Protein AF-A0A257PWT6-F1 (afdb_monomer)

Secondary structure (DSSP, 8-state):
--HHHHHHHHHHHHHHHTTT-GGGGGGS--SHHHHHHHTTHHHHHHHHHHHHHHHHHHHH---S-HHHHHHHHHHHHHHHHHHHHHHHHHHHHHTT-GGGHHHHHHHHHHHHHHHHHHHHHHTHHHHTT--HHHHHHHHHHHHHHHHHHHHHHHIIIII--HHHHHHHHHHHHHHHHHHHHHHHHT--

Solvent-accessible surface area (backbone atoms only — not comparable to full-atom values): 9556 Å² total; per-residue (Å²): 129,57,70,69,55,49,51,55,29,32,49,53,16,26,59,28,40,70,68,73,36,74,70,20,59,76,53,49,62,44,47,65,71,45,23,62,57,20,59,59,28,57,69,62,27,46,61,32,56,51,49,49,54,51,52,52,29,71,74,75,46,81,62,99,55,54,69,60,54,50,52,49,51,54,50,47,52,52,48,36,54,50,52,42,54,55,53,46,64,61,46,26,48,78,71,75,25,52,81,26,40,26,21,19,52,19,46,46,34,23,33,49,34,54,31,32,48,32,46,46,59,13,54,44,40,54,77,71,71,47,59,68,72,59,20,54,48,36,32,51,52,25,47,52,48,32,56,49,35,54,30,51,38,41,20,65,30,46,65,50,54,70,69,62,20,47,54,51,47,52,49,45,52,50,45,42,53,52,45,53,52,49,57,56,71,72,52,132

Radius of gyration: 16.97 Å; Cα contacts (8 Å, |Δi|>4): 224; chains: 1; bounding box: 41×33×47 Å

Foldseek 3Di:
DDLVLLLVLLLQLLVCLLVVRLCSLVSQDQDQVSLVSLLVLLVLLLVLLVLVLVLVCLVVNDDPCNVVVSVLSSVLSVQLLVVLLVVLCVVLVVQVQNSLSSSLSSNLSSNSSVLSVLQSQLQVCVVVVHDPVSSVVSNVVSNVSSLSSQLSSNCSSSVDDSVVSNVSSVVSVVSSVVSVVVSVVPDD

pLDDT: mean 94.36, std 5.27, range [60.62, 98.69]

Nearest PDB structures (foldseek):
  7dla-assembly1_A  TM=1.842E-01  e=2.854E+00  Escherichia coli K-12

Mean predicted aligned error: 3.36 Å

Sequence (188 aa):
MNAVTAVTSGISAALRLARGRADGVLLVPGDRKNAARGFWAILFCVPSVVCRLLMSWAESGIPAHPGHLLARELITFVLGWLIFVEASVWLAPMLGRAERWGRFVALWNWCNVIEGVLVVIGGLPGLFGVPPIVDQAAELIMIGWALWLEWYAICLGLGIGAFAAAWMVILDQAIGITLASLALMLSP

Structure (mmCIF, N/CA/C/O backbone):
data_AF-A0A257PWT6-F1
#
_entry.id   AF-A0A257PWT6-F1
#
loop_
_atom_site.group_PDB
_atom_site.id
_atom_site.type_symbol
_atom_site.label_atom_id
_atom_site.label_alt_id
_atom_site.label_comp_id
_atom_site.label_asym_id
_atom_site.label_entity_id
_atom_site.label_seq_id
_atom_site.pdbx_PDB_ins_code
_atom_site.Cartn_x
_atom_site.Cartn_y
_atom_site.Cartn_z
_atom_site.occupancy
_atom_site.B_iso_or_equiv
_atom_site.auth_seq_id
_atom_site.auth_comp_id
_atom_site.auth_asym_id
_atom_site.auth_atom_id
_atom_site.pdbx_PDB_model_num
ATOM 1 N N . MET A 1 1 ? 3.629 -5.216 22.729 1.00 64.94 1 MET A N 1
ATOM 2 C CA . MET A 1 1 ? 4.282 -5.909 21.596 1.00 64.94 1 MET A CA 1
ATOM 3 C C . MET A 1 1 ? 5.621 -5.254 21.304 1.00 64.94 1 MET A C 1
ATOM 5 O O . MET A 1 1 ? 5.694 -4.029 21.323 1.00 64.94 1 MET A O 1
ATOM 9 N N . ASN A 1 2 ? 6.667 -6.050 21.084 1.00 83.00 2 ASN A N 1
ATOM 10 C CA . ASN A 1 2 ? 7.945 -5.565 20.547 1.00 83.00 2 ASN A CA 1
ATOM 11 C C . ASN A 1 2 ? 7.860 -5.434 19.007 1.00 83.00 2 ASN A C 1
ATOM 13 O O . ASN A 1 2 ? 6.841 -5.799 18.415 1.00 83.00 2 ASN A O 1
ATOM 17 N N . ALA A 1 3 ? 8.903 -4.898 18.362 1.00 79.94 3 ALA A N 1
ATOM 18 C CA . ALA A 1 3 ? 8.909 -4.660 16.914 1.00 79.94 3 ALA A CA 1
ATOM 19 C C . ALA A 1 3 ? 8.713 -5.951 16.095 1.00 79.94 3 ALA A C 1
ATOM 21 O O . ALA A 1 3 ? 7.869 -5.984 15.207 1.00 79.94 3 ALA A O 1
ATOM 22 N N . VAL A 1 4 ? 9.398 -7.041 16.456 1.00 86.38 4 VAL A N 1
ATOM 23 C CA . VAL A 1 4 ? 9.295 -8.342 15.764 1.00 86.38 4 VAL A CA 1
ATOM 24 C C . VAL A 1 4 ? 7.864 -8.889 15.782 1.00 86.38 4 VAL A C 1
ATOM 26 O O . VAL A 1 4 ? 7.350 -9.348 14.762 1.00 86.38 4 VAL A O 1
ATOM 29 N N . THR A 1 5 ? 7.179 -8.794 16.925 1.00 87.88 5 THR A N 1
ATOM 30 C CA . THR A 1 5 ? 5.781 -9.242 17.034 1.00 87.88 5 THR A CA 1
ATOM 31 C C . THR A 1 5 ? 4.854 -8.368 16.187 1.00 87.88 5 THR A C 1
ATOM 33 O O . THR A 1 5 ? 3.908 -8.871 15.590 1.00 87.88 5 THR A O 1
ATOM 36 N N . ALA A 1 6 ? 5.115 -7.060 16.101 1.00 87.69 6 ALA A N 1
ATOM 37 C CA . ALA A 1 6 ? 4.325 -6.152 15.269 1.00 87.69 6 ALA A CA 1
ATOM 38 C C . ALA A 1 6 ? 4.483 -6.457 13.770 1.00 87.69 6 ALA A C 1
ATOM 40 O O . ALA A 1 6 ? 3.486 -6.494 13.059 1.00 87.69 6 ALA A O 1
ATOM 41 N N . VAL A 1 7 ? 5.705 -6.754 13.314 1.00 91.81 7 VAL A N 1
ATOM 42 C CA . VAL A 1 7 ? 5.974 -7.149 11.920 1.00 91.81 7 VAL A CA 1
ATOM 43 C C . VAL A 1 7 ? 5.271 -8.462 11.577 1.00 91.81 7 VAL A C 1
ATOM 45 O O . VAL A 1 7 ? 4.512 -8.542 10.617 1.00 91.81 7 VAL A O 1
ATOM 48 N N . THR A 1 8 ? 5.483 -9.496 12.391 1.00 94.06 8 THR A N 1
ATOM 49 C CA . THR A 1 8 ? 4.916 -10.833 12.143 1.00 94.06 8 THR A CA 1
ATOM 50 C C . THR A 1 8 ? 3.388 -10.833 12.169 1.00 94.06 8 THR A C 1
ATOM 52 O O . THR A 1 8 ? 2.762 -11.412 11.278 1.00 94.06 8 THR A O 1
ATOM 55 N N . SER A 1 9 ? 2.775 -10.158 13.146 1.00 94.00 9 SER A N 1
ATOM 56 C CA . SER A 1 9 ? 1.314 -10.014 13.224 1.00 94.00 9 SER A CA 1
ATOM 57 C C . SER A 1 9 ? 0.748 -9.184 12.075 1.00 94.00 9 SER A C 1
ATOM 59 O O . SER A 1 9 ? -0.253 -9.587 11.489 1.00 94.00 9 SER A O 1
ATOM 61 N N . GLY A 1 10 ? 1.413 -8.088 11.705 1.00 94.94 10 GLY A N 1
ATOM 62 C CA . GLY A 1 10 ? 1.025 -7.225 10.596 1.00 94.94 10 GLY A CA 1
ATOM 63 C C . GLY A 1 10 ? 1.013 -7.942 9.250 1.00 94.94 10 GLY A C 1
ATOM 64 O O . GLY A 1 10 ? -0.017 -7.979 8.580 1.00 94.94 10 GLY A O 1
ATOM 65 N N . ILE A 1 11 ? 2.116 -8.608 8.897 1.00 96.31 11 ILE A N 1
ATOM 66 C CA . ILE A 1 11 ? 2.207 -9.412 7.668 1.00 96.31 11 ILE A CA 1
ATOM 67 C C . ILE A 1 11 ? 1.170 -10.544 7.688 1.00 96.31 11 ILE A C 1
ATOM 69 O O . ILE A 1 11 ? 0.484 -10.782 6.695 1.00 96.31 11 ILE A O 1
ATOM 73 N N . SER A 1 12 ? 1.002 -11.227 8.825 1.00 97.25 12 SER A N 1
ATOM 74 C CA . SER A 1 12 ? 0.001 -12.295 8.956 1.00 97.25 12 SER A CA 1
ATOM 75 C C . SER A 1 12 ? -1.428 -11.779 8.773 1.00 97.25 12 SER A C 1
ATOM 77 O O . SER A 1 12 ? -2.247 -12.463 8.155 1.00 97.25 12 SER A O 1
ATOM 79 N N . ALA A 1 13 ? -1.729 -10.583 9.286 1.00 97.31 13 ALA A N 1
ATOM 80 C CA . ALA A 1 13 ? -3.012 -9.918 9.108 1.00 97.31 13 ALA A CA 1
ATOM 81 C C . ALA A 1 13 ? -3.260 -9.597 7.636 1.00 97.31 13 ALA A C 1
ATOM 83 O O . ALA A 1 13 ? -4.262 -10.048 7.084 1.00 97.31 13 ALA A O 1
ATOM 84 N N . ALA A 1 14 ? -2.317 -8.912 6.986 1.00 97.69 14 ALA A N 1
ATOM 85 C CA . ALA A 1 14 ? -2.417 -8.538 5.580 1.00 97.69 14 ALA A CA 1
ATOM 86 C C . ALA A 1 14 ? -2.578 -9.764 4.670 1.00 97.69 14 ALA A C 1
ATOM 88 O O . ALA A 1 14 ? -3.464 -9.798 3.824 1.00 97.69 14 ALA A O 1
ATOM 89 N N . LEU A 1 15 ? -1.817 -10.839 4.909 1.00 98.12 15 LEU A N 1
ATOM 90 C CA . LEU A 1 15 ? -1.954 -12.087 4.155 1.00 98.12 15 LEU A CA 1
ATOM 91 C C . LEU A 1 15 ? -3.306 -12.785 4.371 1.00 98.12 15 LEU A C 1
ATOM 93 O O . LEU A 1 15 ? -3.765 -13.498 3.477 1.00 98.12 15 LEU A O 1
ATOM 97 N N . ARG A 1 16 ? -3.922 -12.673 5.555 1.00 98.38 16 ARG A N 1
ATOM 98 C CA . ARG A 1 16 ? -5.279 -13.196 5.802 1.00 98.38 16 ARG A CA 1
ATOM 99 C C . ARG A 1 16 ? -6.324 -12.351 5.078 1.00 98.38 16 ARG A C 1
ATOM 101 O O . ARG A 1 16 ? -7.184 -12.926 4.412 1.00 98.38 16 ARG A O 1
ATOM 108 N N . LEU A 1 17 ? -6.197 -11.027 5.141 1.00 98.31 17 LEU A N 1
ATOM 109 C CA . LEU A 1 17 ? -7.076 -10.090 4.441 1.00 98.31 17 LEU A CA 1
ATOM 110 C C . LEU A 1 17 ? -6.996 -10.254 2.921 1.00 98.31 17 LEU A C 1
ATOM 112 O O . LEU A 1 17 ? -8.035 -10.367 2.281 1.00 98.31 17 LEU A O 1
ATOM 116 N N . ALA A 1 18 ? -5.795 -10.419 2.363 1.00 97.81 18 ALA A N 1
ATOM 117 C CA . ALA A 1 18 ? -5.577 -10.695 0.940 1.00 97.81 18 ALA A CA 1
ATOM 118 C C . ALA A 1 18 ? -6.257 -11.988 0.464 1.00 97.81 18 ALA A C 1
ATOM 120 O O . ALA A 1 18 ? -6.547 -12.136 -0.717 1.00 97.81 18 ALA A O 1
ATOM 121 N N . ARG A 1 19 ? -6.543 -12.917 1.385 1.00 97.94 19 ARG A N 1
ATOM 122 C CA . ARG A 1 19 ? -7.294 -14.162 1.148 1.00 97.94 19 ARG A CA 1
ATOM 123 C C . ARG A 1 19 ? -8.784 -14.049 1.505 1.00 97.94 19 ARG A C 1
ATOM 125 O O . ARG A 1 19 ? -9.455 -15.072 1.623 1.00 97.94 19 ARG A O 1
ATOM 132 N N . GLY A 1 20 ? -9.289 -12.841 1.757 1.00 97.25 20 GLY A N 1
ATOM 133 C CA . GLY A 1 20 ? -10.680 -12.576 2.142 1.00 97.25 20 GLY A CA 1
ATOM 134 C C . GLY A 1 20 ? -11.040 -12.947 3.573 1.00 97.25 20 GLY A C 1
ATOM 135 O O . GLY A 1 20 ? -12.211 -12.904 3.944 1.00 97.25 20 GLY A O 1
ATOM 136 N N . ARG A 1 21 ? -10.065 -13.285 4.420 1.00 98.00 21 ARG A N 1
ATOM 137 C CA . ARG A 1 21 ? -10.335 -13.749 5.783 1.00 98.00 21 ARG A CA 1
ATOM 138 C C . ARG A 1 21 ? -10.344 -12.581 6.773 1.00 98.00 21 ARG A C 1
ATOM 140 O O . ARG A 1 21 ? -9.294 -12.046 7.131 1.00 98.00 21 ARG A O 1
ATOM 147 N N . ALA A 1 22 ? -11.544 -12.190 7.214 1.00 97.06 22 ALA A N 1
ATOM 148 C CA . ALA A 1 22 ? -11.770 -11.025 8.080 1.00 97.06 22 ALA A CA 1
ATOM 149 C C . ALA A 1 22 ? -11.112 -11.136 9.468 1.00 97.06 22 ALA A C 1
ATOM 151 O O . ALA A 1 22 ? -10.821 -10.127 10.110 1.00 97.06 22 ALA A O 1
ATOM 152 N N . ASP A 1 23 ? -10.837 -12.356 9.932 1.00 96.31 23 ASP A N 1
ATOM 153 C CA . ASP A 1 23 ? -10.170 -12.631 11.206 1.00 96.31 23 ASP A CA 1
ATOM 154 C C . ASP A 1 23 ? -8.732 -12.083 11.262 1.00 96.31 23 ASP A C 1
ATOM 156 O O . ASP A 1 23 ? -8.194 -11.905 12.354 1.00 96.31 23 ASP A O 1
ATOM 160 N N . GLY A 1 24 ? -8.128 -11.739 10.115 1.00 94.81 24 GLY A N 1
ATOM 161 C CA . GLY A 1 24 ? -6.845 -11.030 10.053 1.00 94.81 24 GLY A CA 1
ATOM 162 C C . GLY A 1 24 ? -6.830 -9.726 10.857 1.00 94.81 24 GLY A C 1
ATOM 163 O O . GLY A 1 24 ? -5.821 -9.400 11.477 1.00 94.81 24 GLY A O 1
ATOM 164 N N . VAL A 1 25 ? -7.967 -9.031 10.950 1.00 95.31 25 VAL A N 1
ATOM 165 C CA . VAL A 1 25 ? -8.107 -7.787 11.727 1.00 95.31 25 VAL A CA 1
ATOM 166 C C . VAL A 1 25 ? -7.845 -7.986 13.219 1.00 95.31 25 VAL A C 1
ATOM 168 O O . VAL A 1 25 ? -7.356 -7.074 13.884 1.00 95.31 25 VAL A O 1
ATOM 171 N N . LEU A 1 26 ? -8.114 -9.180 13.755 1.00 94.00 26 LEU A N 1
ATOM 172 C CA . LEU A 1 26 ? -7.899 -9.491 15.171 1.00 94.00 26 LEU A CA 1
ATOM 173 C C . LEU A 1 26 ? -6.411 -9.580 15.534 1.00 94.00 26 LEU A C 1
ATOM 175 O O . LEU A 1 26 ? -6.062 -9.478 16.709 1.00 94.00 26 LEU A O 1
ATOM 179 N N . LEU A 1 27 ? -5.534 -9.754 14.539 1.00 93.19 27 LEU A N 1
ATOM 180 C CA . LEU A 1 27 ? -4.090 -9.855 14.741 1.00 93.19 27 LEU A CA 1
ATOM 181 C C . LEU A 1 27 ? -3.427 -8.487 14.962 1.00 93.19 27 LEU A C 1
ATOM 183 O O . LEU A 1 27 ? -2.299 -8.440 15.449 1.00 93.19 27 LEU A O 1
ATOM 187 N N . VAL A 1 28 ? -4.113 -7.384 14.638 1.00 90.81 28 VAL A N 1
ATOM 188 C CA . VAL A 1 28 ? -3.583 -6.020 14.761 1.00 90.81 28 VAL A CA 1
ATOM 189 C C . VAL A 1 28 ? -4.356 -5.248 15.835 1.00 90.81 28 VAL A C 1
ATOM 191 O O . VAL A 1 28 ? -5.523 -4.885 15.639 1.00 90.81 28 VAL A O 1
ATOM 194 N N . PRO A 1 29 ? -3.733 -4.958 16.991 1.00 86.75 29 PRO A N 1
ATOM 195 C CA . PRO A 1 29 ? -4.382 -4.160 18.021 1.00 86.75 29 PRO A CA 1
ATOM 196 C C . PRO A 1 29 ? -4.564 -2.704 17.568 1.00 86.75 29 PRO A C 1
ATOM 198 O O . PRO A 1 29 ? -3.772 -2.175 16.792 1.00 86.75 29 PRO A O 1
ATOM 201 N N . GLY A 1 30 ? -5.618 -2.048 18.058 1.00 82.56 30 GLY A N 1
ATOM 202 C CA . GLY A 1 30 ? -6.013 -0.704 17.610 1.00 82.56 30 GLY A CA 1
ATOM 203 C C . GLY A 1 30 ? -5.408 0.470 18.380 1.00 82.56 30 GLY A C 1
ATOM 204 O O . GLY A 1 30 ? -5.842 1.602 18.195 1.00 82.56 30 GLY A O 1
ATOM 205 N N . ASP A 1 31 ? -4.450 0.236 19.275 1.00 85.56 31 ASP A N 1
ATOM 206 C CA . ASP A 1 31 ? -3.834 1.293 20.075 1.00 85.56 31 ASP A CA 1
ATOM 207 C C . ASP A 1 31 ? -2.824 2.129 19.271 1.00 85.56 31 ASP A C 1
ATOM 209 O O . ASP A 1 31 ? -2.153 1.648 18.356 1.00 85.56 31 ASP A O 1
ATOM 213 N N . ARG A 1 32 ? -2.643 3.394 19.675 1.00 82.69 32 ARG A N 1
ATOM 214 C CA . ARG A 1 32 ? -1.737 4.349 19.007 1.00 82.69 32 ARG A CA 1
ATOM 215 C C . ARG A 1 32 ? -0.298 3.841 18.874 1.00 82.69 32 ARG A C 1
ATOM 217 O O . ARG A 1 32 ? 0.372 4.161 17.896 1.00 82.69 32 ARG A O 1
ATOM 224 N N . LYS A 1 33 ? 0.194 3.038 19.828 1.00 85.25 33 LYS A N 1
ATOM 225 C CA . LYS A 1 33 ? 1.551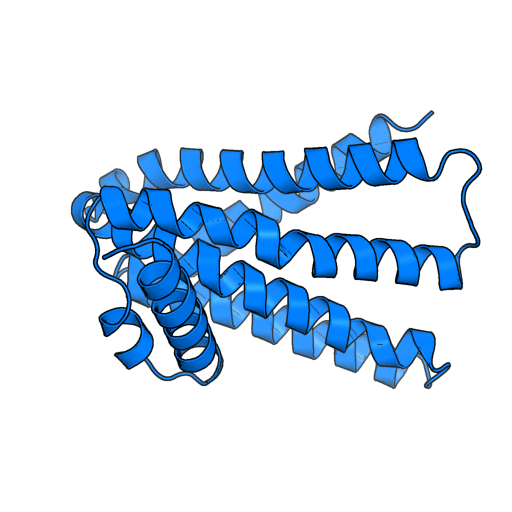 2.474 19.736 1.00 85.25 33 LYS A CA 1
ATOM 226 C C . LYS A 1 33 ? 1.662 1.471 18.591 1.00 85.25 33 LYS A C 1
ATOM 228 O O . LYS A 1 33 ? 2.710 1.413 17.957 1.00 85.25 33 LYS A O 1
ATOM 233 N N . ASN A 1 34 ? 0.627 0.679 18.328 1.00 81.00 34 ASN A N 1
ATOM 234 C CA . ASN A 1 34 ? 0.638 -0.257 17.207 1.00 81.00 34 ASN A CA 1
ATOM 235 C C . ASN A 1 34 ? 0.385 0.434 15.865 1.00 81.00 34 ASN A C 1
ATOM 237 O O . ASN A 1 34 ? 1.028 0.050 14.893 1.00 81.00 34 ASN A O 1
ATOM 241 N N . ALA A 1 35 ? -0.393 1.521 15.835 1.00 88.00 35 ALA A N 1
ATOM 242 C CA . ALA A 1 35 ? -0.463 2.410 14.670 1.00 88.00 35 ALA A CA 1
ATOM 243 C C . ALA A 1 35 ? 0.933 2.914 14.260 1.00 88.00 35 ALA A C 1
ATOM 245 O O . ALA A 1 35 ? 1.349 2.729 13.120 1.00 88.00 35 ALA A O 1
ATOM 246 N N . ALA A 1 36 ? 1.711 3.435 15.219 1.00 89.81 36 ALA A N 1
ATOM 247 C CA . ALA A 1 36 ? 3.082 3.889 14.975 1.00 89.81 36 ALA A CA 1
ATOM 248 C C . ALA A 1 36 ? 4.018 2.756 14.511 1.00 89.81 36 ALA A C 1
ATOM 250 O O . ALA A 1 36 ? 4.856 2.955 13.638 1.00 89.81 36 ALA A O 1
ATOM 251 N N . ARG A 1 37 ? 3.869 1.540 15.056 1.00 89.19 37 ARG A N 1
ATOM 252 C CA . ARG A 1 37 ? 4.654 0.378 14.600 1.00 89.19 37 ARG A CA 1
ATOM 253 C C . ARG A 1 37 ? 4.265 -0.099 13.203 1.00 89.19 37 ARG A C 1
ATOM 255 O O . ARG A 1 37 ? 5.100 -0.716 12.553 1.00 89.19 37 ARG A O 1
ATOM 262 N N . GLY A 1 38 ? 3.048 0.186 12.741 1.00 89.75 38 GLY A N 1
ATOM 263 C CA . GLY A 1 38 ? 2.621 -0.109 11.374 1.00 89.75 38 GLY A CA 1
ATOM 264 C C . GLY A 1 38 ? 3.516 0.552 10.324 1.00 89.75 38 GLY A C 1
ATOM 265 O O . GLY A 1 38 ? 3.741 -0.034 9.275 1.00 89.75 38 GLY A O 1
ATOM 266 N N . PHE A 1 39 ? 4.130 1.697 10.635 1.00 93.19 39 PHE A N 1
ATOM 267 C CA . PHE A 1 39 ? 5.024 2.401 9.709 1.00 93.19 39 PHE A CA 1
ATOM 268 C C . PHE A 1 39 ? 6.326 1.656 9.394 1.00 93.19 39 PHE A C 1
ATOM 270 O O . PHE A 1 39 ? 6.985 1.991 8.413 1.00 93.19 39 PHE A O 1
ATOM 277 N N . TRP A 1 40 ? 6.676 0.598 10.139 1.00 93.38 40 TRP A N 1
ATOM 278 C CA . TRP A 1 40 ? 7.747 -0.311 9.712 1.00 93.38 40 TRP A CA 1
ATOM 279 C C . TRP A 1 40 ? 7.468 -0.930 8.338 1.00 93.38 40 TRP A C 1
ATOM 281 O O . TRP A 1 40 ? 8.416 -1.239 7.620 1.00 93.38 40 TRP A O 1
ATOM 291 N N . ALA A 1 41 ? 6.196 -1.052 7.946 1.00 94.19 41 ALA A N 1
ATOM 292 C CA . ALA A 1 41 ? 5.786 -1.535 6.635 1.00 94.19 41 ALA A CA 1
ATOM 293 C C . ALA A 1 41 ? 6.382 -0.731 5.467 1.00 94.19 41 ALA A C 1
ATOM 295 O O . ALA A 1 41 ? 6.647 -1.317 4.420 1.00 94.19 41 ALA A O 1
ATOM 296 N N . ILE A 1 42 ? 6.680 0.563 5.653 1.00 93.69 42 ILE A N 1
ATOM 297 C CA . ILE A 1 42 ? 7.325 1.401 4.628 1.00 93.69 42 ILE A CA 1
ATOM 298 C C . ILE A 1 42 ? 8.631 0.755 4.155 1.00 93.69 42 ILE A C 1
ATOM 300 O O . ILE A 1 42 ? 8.856 0.630 2.954 1.00 93.69 42 ILE A O 1
ATOM 304 N N . LEU A 1 43 ? 9.465 0.266 5.082 1.00 94.19 43 LEU A N 1
ATOM 305 C CA . LEU A 1 43 ? 10.731 -0.387 4.729 1.00 94.19 43 LEU A CA 1
ATOM 306 C C . LEU A 1 43 ? 10.518 -1.682 3.938 1.00 94.19 43 LEU A C 1
ATOM 308 O O . LEU A 1 43 ? 11.306 -1.990 3.050 1.00 94.19 43 LEU A O 1
ATOM 312 N N . PHE A 1 44 ? 9.445 -2.419 4.228 1.00 96.25 44 PHE A N 1
ATOM 313 C CA . PHE A 1 44 ? 9.094 -3.644 3.504 1.00 96.25 44 PHE A CA 1
ATOM 314 C C . PHE A 1 44 ? 8.495 -3.369 2.121 1.00 96.25 44 PHE A C 1
ATOM 316 O O . PHE A 1 44 ? 8.517 -4.254 1.270 1.00 96.25 44 PHE A O 1
ATOM 323 N N . CYS A 1 45 ? 8.012 -2.152 1.872 1.00 96.50 45 CYS A N 1
ATOM 324 C CA . CYS A 1 45 ? 7.541 -1.733 0.556 1.00 96.50 45 CYS A CA 1
ATOM 325 C C . CYS A 1 45 ? 8.686 -1.269 -0.355 1.00 96.50 45 CYS A C 1
ATOM 327 O O . CYS A 1 45 ? 8.563 -1.397 -1.572 1.00 96.50 45 CYS A O 1
ATOM 329 N N . VAL A 1 46 ? 9.815 -0.792 0.192 1.00 95.44 46 VAL A N 1
ATOM 330 C CA . VAL A 1 46 ? 10.965 -0.319 -0.609 1.00 95.44 46 VAL A CA 1
ATOM 331 C C . VAL A 1 46 ? 11.408 -1.334 -1.676 1.00 95.44 46 VAL A C 1
ATOM 333 O O . VAL A 1 46 ? 11.569 -0.917 -2.823 1.00 95.44 46 VAL A O 1
ATOM 336 N N . PRO A 1 47 ? 11.542 -2.648 -1.388 1.00 96.81 47 PRO A N 1
ATOM 337 C CA . PRO A 1 47 ? 11.855 -3.638 -2.415 1.00 96.81 47 PRO A CA 1
ATOM 338 C C . PRO A 1 47 ? 10.888 -3.615 -3.602 1.00 96.81 47 PRO A C 1
ATOM 340 O O . PRO A 1 47 ? 11.345 -3.629 -4.738 1.00 96.81 47 PRO A O 1
ATOM 343 N N . SER A 1 48 ? 9.574 -3.507 -3.372 1.00 96.00 48 SER A N 1
ATOM 344 C CA . SER A 1 48 ? 8.605 -3.427 -4.475 1.00 96.00 48 SER A CA 1
ATOM 345 C C . SER A 1 48 ? 8.759 -2.155 -5.313 1.00 96.00 48 SER A C 1
ATOM 347 O O . SER A 1 48 ? 8.672 -2.220 -6.536 1.00 96.00 48 SER A O 1
ATOM 349 N N . VAL A 1 49 ? 9.057 -1.009 -4.690 1.00 94.50 49 VAL A N 1
ATOM 350 C CA . VAL A 1 49 ? 9.331 0.248 -5.408 1.00 94.50 49 VAL A CA 1
ATOM 351 C C . VAL A 1 49 ? 10.575 0.105 -6.284 1.00 94.50 49 VAL A C 1
ATOM 353 O O . VAL A 1 49 ? 10.537 0.443 -7.464 1.00 94.50 49 VAL A O 1
ATOM 356 N N . VAL A 1 50 ? 11.654 -0.458 -5.734 1.00 96.00 50 VAL A N 1
ATOM 357 C CA . VAL A 1 50 ? 12.896 -0.704 -6.479 1.00 96.00 50 VAL A CA 1
ATOM 358 C C . VAL A 1 50 ? 12.666 -1.702 -7.615 1.00 96.00 50 VAL A C 1
ATOM 360 O O . VAL A 1 50 ? 13.104 -1.444 -8.729 1.00 96.00 50 VAL A O 1
ATOM 363 N N . CYS A 1 51 ? 11.948 -2.804 -7.380 1.00 96.56 51 CYS A N 1
ATOM 364 C CA . CYS A 1 51 ? 11.629 -3.782 -8.421 1.00 96.56 51 CYS A CA 1
ATOM 365 C C . CYS A 1 51 ? 10.855 -3.152 -9.583 1.00 96.56 51 CYS A C 1
ATOM 367 O O . CYS A 1 51 ? 11.253 -3.350 -10.725 1.00 96.56 51 CYS A O 1
ATOM 369 N N . ARG A 1 52 ? 9.815 -2.351 -9.310 1.00 94.56 52 ARG A N 1
ATOM 370 C CA . ARG A 1 52 ? 9.056 -1.651 -10.364 1.00 94.56 52 ARG A CA 1
ATOM 371 C C . ARG A 1 52 ? 9.937 -0.704 -11.177 1.00 94.56 52 ARG A C 1
ATOM 373 O O . ARG A 1 52 ? 9.814 -0.650 -12.395 1.00 94.56 52 ARG A O 1
ATOM 380 N N . LEU A 1 53 ? 10.848 0.013 -10.517 1.00 94.06 53 LEU A N 1
ATOM 381 C CA . LEU A 1 53 ? 11.794 0.898 -11.197 1.00 94.06 53 LEU A CA 1
ATOM 382 C C . LEU A 1 53 ? 12.790 0.121 -12.072 1.00 94.06 53 LEU A C 1
ATOM 384 O O . LEU A 1 53 ? 13.102 0.536 -13.180 1.00 94.06 53 LEU A O 1
ATOM 388 N N . LEU A 1 54 ? 13.287 -1.019 -11.592 1.00 94.75 54 LEU A N 1
ATOM 389 C CA . LEU A 1 54 ? 14.187 -1.866 -12.374 1.00 94.75 54 LEU A CA 1
ATOM 390 C C . LEU A 1 54 ? 13.473 -2.521 -13.562 1.00 94.75 54 LEU A C 1
ATOM 392 O O . LEU A 1 54 ? 14.078 -2.652 -14.621 1.00 94.75 54 LEU A O 1
ATOM 396 N N . MET A 1 55 ? 12.205 -2.907 -13.399 1.00 94.06 55 MET A N 1
ATOM 397 C CA . MET A 1 55 ? 11.366 -3.420 -14.486 1.00 94.06 55 MET A CA 1
ATOM 398 C C . MET A 1 55 ? 11.176 -2.363 -15.574 1.00 94.06 55 MET A C 1
ATOM 400 O O . MET A 1 55 ? 11.438 -2.649 -16.737 1.00 94.06 55 MET A O 1
ATOM 404 N N . SER A 1 56 ? 10.850 -1.118 -15.206 1.00 91.88 56 SER A N 1
ATOM 405 C CA . SER A 1 56 ? 10.713 -0.053 -16.205 1.00 91.88 56 SER A CA 1
ATOM 406 C C . SER A 1 56 ? 12.024 0.221 -16.944 1.00 91.88 56 SER A C 1
ATOM 408 O O . SER A 1 56 ? 12.019 0.398 -18.158 1.00 91.88 56 SER A O 1
ATOM 410 N N . TRP A 1 57 ? 13.172 0.170 -16.261 1.00 93.94 57 TRP A N 1
ATOM 411 C CA . TRP A 1 57 ? 14.482 0.313 -16.910 1.00 93.94 57 TRP A CA 1
ATOM 412 C C . TRP A 1 57 ? 14.871 -0.881 -17.781 1.00 93.94 57 TRP A C 1
ATOM 414 O O . TRP A 1 57 ? 15.645 -0.709 -18.722 1.00 93.94 57 TRP A O 1
ATOM 424 N N . ALA A 1 58 ? 14.368 -2.081 -17.488 1.00 91.56 58 ALA A N 1
ATOM 425 C CA . ALA A 1 58 ? 14.568 -3.240 -18.353 1.00 91.56 58 ALA A CA 1
ATOM 426 C C . ALA A 1 58 ? 13.874 -3.047 -19.712 1.00 91.56 58 ALA A C 1
ATOM 428 O O . ALA A 1 58 ? 14.389 -3.508 -20.728 1.00 91.56 58 ALA A O 1
ATOM 429 N N . GLU A 1 59 ? 12.759 -2.316 -19.737 1.00 87.81 59 GLU A N 1
ATOM 430 C CA . GLU A 1 59 ? 12.003 -1.999 -20.951 1.00 87.81 59 GLU A CA 1
ATOM 431 C C . GLU A 1 59 ? 12.528 -0.748 -21.668 1.00 87.81 59 GLU A C 1
ATOM 433 O O . GLU A 1 59 ? 12.744 -0.766 -22.879 1.00 87.81 59 GLU A O 1
ATOM 438 N N . SER A 1 60 ? 12.755 0.347 -20.935 1.00 90.44 60 SER A N 1
ATOM 439 C CA . SER A 1 60 ? 13.123 1.650 -21.508 1.00 90.44 60 SER A CA 1
ATOM 440 C C . SER A 1 60 ? 14.632 1.888 -21.627 1.00 90.44 60 SER A C 1
ATOM 442 O O . SER A 1 60 ? 15.056 2.894 -22.196 1.00 90.44 60 SER A O 1
ATOM 444 N N . GLY A 1 61 ? 15.451 1.005 -21.053 1.00 92.62 61 GLY A N 1
ATOM 445 C CA . GLY A 1 61 ? 16.883 1.214 -20.853 1.00 92.62 61 GLY A CA 1
ATOM 446 C C . GLY A 1 61 ? 17.210 2.008 -19.582 1.00 92.62 61 GLY A C 1
ATOM 447 O O . GLY A 1 61 ? 16.353 2.656 -18.973 1.00 92.62 61 GLY A O 1
ATOM 448 N N . ILE A 1 62 ? 18.485 1.953 -19.175 1.00 93.62 62 ILE A N 1
ATOM 449 C CA . ILE A 1 62 ? 18.983 2.647 -17.980 1.00 93.62 62 ILE A CA 1
ATOM 450 C C . ILE A 1 62 ? 19.033 4.165 -18.251 1.00 93.62 62 ILE A C 1
ATOM 452 O O . ILE A 1 62 ? 19.660 4.590 -19.223 1.00 93.62 62 ILE A O 1
ATOM 456 N N . PRO A 1 63 ? 18.430 4.999 -17.388 1.00 91.62 63 PRO A N 1
ATOM 457 C CA . PRO A 1 63 ? 18.415 6.453 -17.542 1.00 91.62 63 PRO A CA 1
ATOM 458 C C . PRO A 1 63 ? 19.796 7.081 -17.282 1.00 91.62 63 PRO A C 1
ATOM 460 O O . PRO A 1 63 ? 20.638 6.501 -16.601 1.00 91.62 63 PRO A O 1
ATOM 463 N N . ALA A 1 64 ? 20.009 8.323 -17.735 1.00 91.56 64 ALA A N 1
ATOM 464 C CA . ALA A 1 64 ? 21.267 9.056 -17.523 1.00 91.56 64 ALA A CA 1
ATOM 465 C C . ALA A 1 64 ? 21.576 9.348 -16.037 1.00 91.56 64 ALA A C 1
ATOM 467 O O . ALA A 1 64 ? 22.739 9.398 -15.632 1.00 91.56 64 ALA A O 1
ATOM 468 N N . HIS A 1 65 ? 20.539 9.527 -15.211 1.00 91.56 65 HIS A N 1
ATOM 469 C CA . HIS A 1 65 ? 20.655 9.850 -13.783 1.00 91.56 65 HIS A CA 1
ATOM 470 C C . HIS A 1 65 ? 19.817 8.892 -12.911 1.00 91.56 65 HIS A C 1
ATOM 472 O O . HIS A 1 65 ? 18.845 9.315 -12.278 1.00 91.56 65 HIS A O 1
ATOM 478 N N . PRO A 1 66 ? 20.181 7.597 -12.833 1.00 92.12 66 PRO A N 1
ATOM 479 C CA . PRO A 1 66 ? 19.361 6.568 -12.185 1.00 92.12 66 PRO A CA 1
ATOM 480 C C . PRO A 1 66 ? 19.153 6.827 -10.689 1.00 92.12 66 PRO A C 1
ATOM 482 O O . PRO A 1 66 ? 18.059 6.620 -10.170 1.00 92.12 66 PRO A O 1
ATOM 485 N N . GLY A 1 67 ? 20.173 7.352 -10.000 1.00 92.25 67 GLY A N 1
ATOM 486 C CA . GLY A 1 67 ? 20.075 7.697 -8.579 1.00 92.25 67 GLY A CA 1
ATOM 487 C C . GLY A 1 67 ? 19.095 8.838 -8.295 1.00 92.25 67 GLY A C 1
ATOM 488 O O . GLY A 1 67 ? 18.386 8.794 -7.292 1.00 92.25 67 GLY A O 1
ATOM 489 N N . HIS A 1 68 ? 19.006 9.830 -9.188 1.00 91.31 68 HIS A N 1
ATOM 490 C CA . HIS A 1 68 ? 18.049 10.928 -9.045 1.00 91.31 68 HIS A CA 1
ATOM 491 C C . HIS A 1 68 ? 16.610 10.438 -9.235 1.00 91.31 68 HIS A C 1
ATOM 493 O O . HIS A 1 68 ? 15.745 10.765 -8.425 1.00 91.31 68 HIS A O 1
ATOM 499 N N . LEU A 1 69 ? 16.365 9.597 -10.247 1.00 91.44 69 LEU A N 1
ATOM 500 C CA . LEU A 1 69 ? 15.043 9.003 -10.461 1.00 91.44 69 LEU A CA 1
ATOM 501 C C . LEU A 1 69 ? 14.630 8.095 -9.301 1.00 91.44 69 LEU A C 1
ATOM 503 O O . LEU A 1 69 ? 13.502 8.200 -8.832 1.00 91.44 69 LEU A O 1
ATOM 507 N N . LEU A 1 70 ? 15.547 7.277 -8.774 1.00 92.81 70 LEU A N 1
ATOM 508 C CA . LEU A 1 70 ? 15.277 6.468 -7.584 1.00 92.81 70 LEU A CA 1
ATOM 509 C C . LEU A 1 70 ? 14.931 7.341 -6.370 1.00 92.81 70 LEU A C 1
ATOM 511 O O . LEU A 1 70 ? 13.949 7.072 -5.682 1.00 92.81 70 LEU A O 1
ATOM 515 N N . ALA A 1 71 ? 15.712 8.393 -6.104 1.00 93.44 71 ALA A N 1
ATOM 516 C CA . ALA A 1 71 ? 15.437 9.307 -4.999 1.00 93.44 71 ALA A CA 1
ATOM 517 C C . ALA A 1 71 ? 14.064 9.977 -5.152 1.00 93.44 71 ALA A C 1
ATOM 519 O O . ALA A 1 71 ? 13.313 10.066 -4.182 1.00 93.44 71 ALA A O 1
ATOM 520 N N . ARG A 1 72 ? 13.710 10.392 -6.373 1.00 92.50 72 ARG A N 1
ATOM 521 C CA . ARG A 1 72 ? 12.399 10.965 -6.681 1.00 92.50 72 ARG A CA 1
ATOM 522 C C . ARG A 1 72 ? 11.270 9.971 -6.426 1.00 92.50 72 ARG A C 1
ATOM 524 O O . ARG A 1 72 ? 10.323 10.329 -5.738 1.00 92.50 72 ARG A O 1
ATOM 531 N N . GLU A 1 73 ? 11.380 8.739 -6.919 1.00 92.81 73 GLU A N 1
ATOM 532 C CA . GLU A 1 73 ? 10.372 7.697 -6.683 1.00 92.81 73 GLU A CA 1
ATOM 533 C C . GLU A 1 73 ? 10.176 7.419 -5.192 1.00 92.81 73 GLU A C 1
ATOM 535 O O . GLU A 1 73 ? 9.046 7.332 -4.720 1.00 92.81 73 GLU A O 1
ATOM 540 N N . LEU A 1 74 ? 11.264 7.353 -4.419 1.00 94.38 74 LEU A N 1
ATOM 541 C CA . LEU A 1 74 ? 11.188 7.161 -2.970 1.00 94.38 74 LEU A CA 1
ATOM 542 C C . LEU A 1 74 ? 10.525 8.349 -2.258 1.00 94.38 74 LEU A C 1
ATOM 544 O O . LEU A 1 74 ? 9.734 8.136 -1.340 1.00 94.38 74 LEU A O 1
ATOM 548 N N . ILE A 1 75 ? 10.808 9.586 -2.678 1.00 94.38 75 ILE A N 1
ATOM 549 C CA . ILE A 1 75 ? 10.158 10.787 -2.132 1.00 94.38 75 ILE A CA 1
ATOM 550 C C . ILE A 1 75 ? 8.662 10.774 -2.454 1.00 94.38 75 ILE A C 1
ATOM 552 O O . ILE A 1 75 ? 7.852 10.932 -1.545 1.00 94.38 75 ILE A O 1
ATOM 556 N N . THR A 1 76 ? 8.290 10.547 -3.716 1.00 94.56 76 THR A N 1
ATOM 557 C CA . THR A 1 76 ? 6.890 10.462 -4.158 1.00 94.56 76 THR A CA 1
ATOM 558 C C . THR A 1 76 ? 6.134 9.382 -3.389 1.00 94.56 76 THR A C 1
ATOM 560 O O . THR A 1 76 ? 5.044 9.634 -2.878 1.00 94.56 76 THR A O 1
ATOM 563 N N . PHE A 1 77 ? 6.746 8.206 -3.239 1.00 94.25 77 PHE A N 1
ATOM 564 C CA . PHE A 1 77 ? 6.209 7.087 -2.474 1.00 94.25 77 PHE A CA 1
ATOM 565 C C . PHE A 1 77 ? 5.943 7.456 -1.007 1.00 94.25 77 PHE A C 1
ATOM 567 O O . PHE A 1 77 ? 4.835 7.254 -0.511 1.00 94.25 77 PHE A O 1
ATOM 574 N N . VAL A 1 78 ? 6.926 8.039 -0.313 1.00 95.38 78 VAL A N 1
ATOM 575 C CA . VAL A 1 78 ? 6.767 8.434 1.097 1.00 95.38 78 VAL A CA 1
ATOM 576 C C . VAL A 1 78 ? 5.756 9.573 1.245 1.00 95.38 78 VAL A C 1
ATOM 578 O O . VAL A 1 78 ? 4.957 9.557 2.178 1.00 95.38 78 VAL A O 1
ATOM 581 N N . LEU A 1 79 ? 5.748 10.550 0.336 1.00 96.12 79 LEU A N 1
ATOM 582 C CA . LEU A 1 79 ? 4.796 11.660 0.382 1.00 96.12 79 LEU A CA 1
ATOM 583 C C . LEU A 1 79 ? 3.354 11.191 0.192 1.00 96.12 79 LEU A C 1
ATOM 585 O O . LEU A 1 79 ? 2.499 11.607 0.970 1.00 96.12 79 LEU A O 1
ATOM 589 N N . GLY A 1 80 ? 3.084 10.310 -0.777 1.00 95.50 80 GLY A N 1
ATOM 590 C CA . GLY A 1 80 ? 1.740 9.756 -0.982 1.00 95.50 80 GLY A CA 1
ATOM 591 C C . GLY A 1 80 ? 1.231 9.056 0.269 1.00 95.50 80 GLY A C 1
ATOM 592 O O . GLY A 1 80 ? 0.142 9.352 0.759 1.00 95.50 80 GLY A O 1
ATOM 593 N N . TRP A 1 81 ? 2.104 8.246 0.866 1.00 94.50 81 TRP A N 1
ATOM 594 C CA . TRP A 1 81 ? 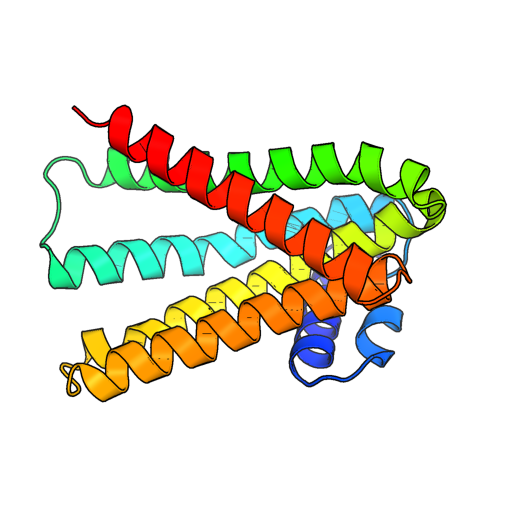1.836 7.549 2.116 1.00 94.50 81 TRP A CA 1
ATOM 595 C C . TRP A 1 81 ? 1.473 8.504 3.262 1.00 94.50 81 TRP A C 1
ATOM 597 O O . TRP A 1 81 ? 0.479 8.303 3.959 1.00 94.50 81 TRP A O 1
ATOM 607 N N . LEU A 1 82 ? 2.274 9.552 3.478 1.00 95.88 82 LEU A N 1
ATOM 608 C CA . LEU A 1 82 ? 2.064 10.506 4.571 1.00 95.88 82 LEU A CA 1
ATOM 609 C C . LEU A 1 82 ? 0.823 11.377 4.357 1.00 95.88 82 LEU A C 1
ATOM 611 O O . LEU A 1 82 ? 0.096 11.632 5.316 1.00 95.88 82 LEU A O 1
ATOM 615 N N . ILE A 1 83 ? 0.563 11.809 3.121 1.00 97.81 83 ILE A N 1
ATOM 616 C CA . ILE A 1 83 ? -0.603 12.634 2.787 1.00 97.81 83 ILE A CA 1
ATOM 617 C C . ILE A 1 83 ? -1.894 11.849 3.024 1.00 97.81 83 ILE A C 1
ATOM 619 O O . ILE A 1 83 ? -2.819 12.385 3.635 1.00 97.81 83 ILE A O 1
ATOM 623 N N . PHE A 1 84 ? -1.959 10.580 2.609 1.00 97.50 84 PHE A N 1
ATOM 624 C CA . PHE A 1 84 ? -3.145 9.761 2.849 1.00 97.50 84 PHE A CA 1
ATOM 625 C C . PHE A 1 84 ? -3.366 9.479 4.338 1.00 97.50 84 PHE A C 1
ATOM 627 O O . PHE A 1 84 ? -4.480 9.632 4.845 1.00 97.50 84 PHE A O 1
ATOM 634 N N . VAL A 1 85 ? -2.300 9.137 5.071 1.00 96.00 85 VAL A N 1
ATOM 635 C CA . VAL A 1 85 ? -2.371 8.964 6.529 1.00 96.00 85 VAL A CA 1
ATOM 636 C C . VAL A 1 85 ? -2.917 10.227 7.189 1.00 96.00 85 VAL A C 1
ATOM 638 O O . VAL A 1 85 ? -3.861 10.123 7.971 1.00 96.00 85 VAL A O 1
ATOM 641 N N . GLU A 1 86 ? -2.378 11.401 6.863 1.00 96.69 86 GLU A N 1
ATOM 642 C CA . GLU A 1 86 ? -2.841 12.672 7.424 1.00 96.69 86 GLU A CA 1
ATOM 643 C C . GLU A 1 86 ? -4.309 12.932 7.067 1.00 96.69 86 GLU A C 1
ATOM 645 O O . GLU A 1 86 ? -5.124 13.169 7.956 1.00 96.69 86 GLU A O 1
ATOM 650 N N . ALA A 1 87 ? -4.699 12.786 5.798 1.00 97.44 87 ALA A N 1
ATOM 651 C CA . ALA A 1 87 ? -6.093 12.935 5.378 1.00 97.44 87 ALA A CA 1
ATOM 652 C C . ALA A 1 87 ? -7.032 11.999 6.162 1.00 97.44 87 ALA A C 1
ATOM 654 O O . ALA A 1 87 ? -8.105 12.402 6.621 1.00 97.44 87 ALA A O 1
ATOM 655 N N . SER A 1 88 ? -6.611 10.755 6.391 1.00 96.69 88 SER A N 1
ATOM 656 C CA . SER A 1 88 ? -7.406 9.764 7.112 1.00 96.69 88 SER A CA 1
ATOM 657 C C . SER A 1 88 ? -7.604 10.082 8.602 1.00 96.69 88 SER A C 1
ATOM 659 O O . SER A 1 88 ? -8.626 9.681 9.168 1.00 96.69 88 SER A O 1
ATOM 661 N N . VAL A 1 89 ? -6.680 10.826 9.237 1.00 95.38 89 VAL A N 1
ATOM 662 C CA . VAL A 1 89 ? -6.828 11.312 10.626 1.00 95.38 89 VAL A CA 1
ATOM 663 C C . VAL A 1 89 ? -8.051 12.210 10.748 1.00 95.38 89 VAL A C 1
ATOM 665 O O . VAL A 1 89 ? -8.760 12.138 11.749 1.00 95.38 89 VAL A O 1
ATOM 668 N N . TRP A 1 90 ? -8.314 13.032 9.732 1.00 96.25 90 TRP A N 1
ATOM 669 C CA . TRP A 1 90 ? -9.449 13.954 9.697 1.00 96.25 90 TRP A CA 1
ATOM 670 C C . TRP A 1 90 ? -10.743 13.266 9.261 1.00 96.25 90 TRP A C 1
ATOM 672 O O . TRP A 1 90 ? -11.810 13.542 9.812 1.00 96.25 90 TRP A O 1
ATOM 682 N N . LEU A 1 91 ? -10.653 12.320 8.324 1.00 96.75 91 LEU A N 1
ATOM 683 C CA . LEU A 1 91 ? -11.815 11.592 7.813 1.00 96.75 91 LEU A CA 1
ATOM 684 C C . LEU A 1 91 ? -12.393 10.602 8.830 1.00 96.75 91 LEU A C 1
ATOM 686 O O . LEU A 1 91 ? -13.612 10.485 8.942 1.00 96.75 91 LEU A O 1
ATOM 690 N N . ALA A 1 92 ? -11.560 9.903 9.606 1.00 96.44 92 ALA A N 1
ATOM 691 C CA . ALA A 1 92 ? -12.057 8.911 10.560 1.00 96.44 92 ALA A CA 1
ATOM 692 C C . ALA A 1 92 ? -13.025 9.503 11.616 1.00 96.44 92 ALA A C 1
ATOM 694 O O . ALA A 1 92 ? -14.080 8.903 11.838 1.00 96.44 92 ALA A O 1
ATOM 695 N N . PRO A 1 93 ? -12.762 10.675 12.231 1.00 96.50 93 PRO A N 1
ATOM 696 C CA . PRO A 1 93 ? -13.729 11.385 13.068 1.00 96.50 93 PRO A CA 1
ATOM 697 C C . PRO A 1 93 ? -15.001 11.814 12.335 1.00 96.50 93 PRO A C 1
ATOM 699 O O . PRO A 1 93 ? -16.085 11.642 12.887 1.00 96.50 93 PRO A O 1
ATOM 702 N N . MET A 1 94 ? -14.900 12.318 11.098 1.00 96.50 94 MET A N 1
ATOM 703 C CA . MET A 1 94 ? -16.074 12.700 10.294 1.00 96.50 94 MET A CA 1
ATOM 704 C C . MET A 1 94 ? -16.996 11.506 10.015 1.00 96.50 94 MET A C 1
ATOM 706 O O . MET A 1 94 ? -18.211 11.659 9.932 1.00 96.50 94 MET A O 1
ATOM 710 N N . LEU A 1 95 ? -16.423 10.304 9.931 1.00 96.06 95 LEU A N 1
ATOM 711 C CA . LEU A 1 95 ? -17.142 9.038 9.781 1.00 96.06 95 LEU A CA 1
ATOM 712 C C . LEU A 1 95 ? -17.594 8.426 11.123 1.00 96.06 95 LEU A C 1
ATOM 714 O O . LEU A 1 95 ? -18.148 7.327 11.135 1.00 96.06 95 LEU A O 1
ATOM 718 N N . GLY A 1 96 ? -17.342 9.090 12.256 1.00 96.56 96 GLY A N 1
ATOM 719 C CA . GLY A 1 96 ? -17.681 8.594 13.594 1.00 96.56 96 GLY A CA 1
ATOM 720 C C . GLY A 1 96 ? -16.848 7.388 14.048 1.00 96.56 96 GLY A C 1
ATOM 721 O O . GLY A 1 96 ? -17.329 6.585 14.843 1.00 96.56 96 GLY A O 1
ATOM 722 N N . ARG A 1 97 ? -15.629 7.224 13.511 1.00 96.38 97 ARG A N 1
ATOM 723 C CA . ARG A 1 97 ? -14.729 6.071 13.728 1.00 96.38 97 ARG A CA 1
ATOM 724 C C . ARG A 1 97 ? -13.328 6.465 14.207 1.00 96.38 97 ARG A C 1
ATOM 726 O O . ARG A 1 97 ? -12.359 5.741 13.962 1.00 96.38 97 ARG A O 1
ATOM 733 N N . ALA A 1 98 ? -13.191 7.605 14.883 1.00 94.69 98 ALA A N 1
ATOM 734 C CA . ALA A 1 98 ? -11.902 8.110 15.366 1.00 94.69 98 ALA A CA 1
ATOM 735 C C . ALA A 1 98 ? -11.143 7.081 16.229 1.00 94.69 98 ALA A C 1
ATOM 737 O O . ALA A 1 98 ? -9.926 6.937 16.127 1.00 94.69 98 ALA A O 1
ATOM 738 N N . GLU A 1 99 ? -11.865 6.310 17.043 1.00 94.12 99 GLU A N 1
ATOM 739 C CA . GLU A 1 99 ? -11.320 5.282 17.931 1.00 94.12 99 GLU A CA 1
ATOM 740 C C . GLU A 1 99 ? -10.727 4.078 17.186 1.00 94.12 99 GLU A C 1
ATOM 742 O O . GLU A 1 99 ? -9.913 3.340 17.742 1.00 94.12 99 GLU A O 1
ATOM 747 N N . ARG A 1 100 ? -11.112 3.880 15.921 1.00 94.69 100 ARG A N 1
ATOM 748 C CA . ARG A 1 100 ? -10.643 2.776 15.074 1.00 94.69 100 ARG A CA 1
ATOM 749 C C . ARG A 1 100 ? -9.514 3.176 14.136 1.00 94.69 100 ARG A C 1
ATOM 751 O O . ARG A 1 100 ? -8.876 2.291 13.569 1.00 94.69 100 ARG A O 1
ATOM 758 N N . TRP A 1 101 ? -9.217 4.471 14.025 1.00 95.50 101 TRP A N 1
ATOM 759 C CA . TRP A 1 101 ? -8.196 4.990 13.117 1.00 95.50 101 TRP A CA 1
ATOM 760 C C . TRP A 1 101 ? -6.837 4.299 13.296 1.00 95.50 101 TRP A C 1
ATOM 762 O O . TRP A 1 101 ? -6.221 3.885 12.319 1.00 95.50 101 TRP A O 1
ATOM 772 N N . GLY A 1 102 ? -6.405 4.074 14.543 1.00 94.75 102 GLY A N 1
ATOM 773 C CA . GLY A 1 102 ? -5.123 3.420 14.818 1.00 94.75 102 GLY A CA 1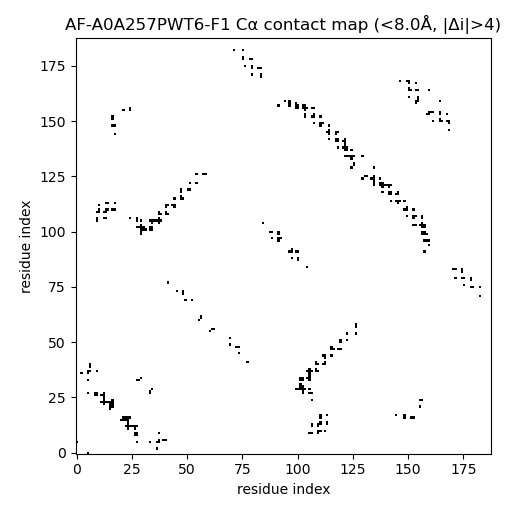
ATOM 774 C C . GLY A 1 102 ? -5.034 1.988 14.276 1.00 94.75 102 GLY A C 1
ATOM 775 O O . GLY A 1 102 ? -3.999 1.597 13.737 1.00 94.75 102 GLY A O 1
ATOM 776 N N . ARG A 1 103 ? -6.127 1.217 14.367 1.00 94.75 103 ARG A N 1
ATOM 777 C CA . ARG A 1 103 ? -6.214 -0.129 13.779 1.00 94.75 103 ARG A CA 1
ATOM 778 C C . ARG A 1 103 ? -6.204 -0.059 12.260 1.00 94.75 103 ARG A C 1
ATOM 780 O O . ARG A 1 103 ? -5.499 -0.836 11.625 1.00 94.75 103 ARG A O 1
ATOM 787 N N . PHE A 1 104 ? -6.998 0.849 11.704 1.00 96.00 104 PHE A N 1
ATOM 788 C CA . PHE A 1 104 ? -7.088 1.065 10.269 1.00 96.00 104 PHE A CA 1
ATOM 789 C C . PHE A 1 104 ? -5.718 1.377 9.663 1.00 96.00 104 PHE A C 1
ATOM 791 O O . PHE A 1 104 ? -5.280 0.626 8.801 1.00 96.00 104 PHE A O 1
ATOM 798 N N . VAL A 1 105 ? -5.009 2.394 10.161 1.00 96.44 105 VAL A N 1
ATOM 799 C CA . VAL A 1 105 ? -3.691 2.766 9.625 1.00 96.44 105 VAL A CA 1
ATOM 800 C C . VAL A 1 105 ? -2.691 1.628 9.770 1.00 96.44 105 VAL A C 1
ATOM 802 O O . VAL A 1 105 ? -1.921 1.369 8.853 1.00 96.44 105 VAL A O 1
ATOM 805 N N . ALA A 1 106 ? -2.708 0.903 10.892 1.00 95.88 106 ALA A N 1
ATOM 806 C CA . ALA A 1 106 ? -1.839 -0.255 11.050 1.00 95.88 106 ALA A CA 1
ATOM 807 C C . ALA A 1 106 ? -2.136 -1.347 10.006 1.00 95.88 106 ALA A C 1
ATOM 809 O O . ALA A 1 106 ? -1.201 -1.881 9.418 1.00 95.88 106 ALA A O 1
ATOM 810 N N . LEU A 1 107 ? -3.409 -1.672 9.760 1.00 96.56 107 LEU A N 1
ATOM 811 C CA . LEU A 1 107 ? -3.799 -2.669 8.759 1.00 96.56 107 LEU A CA 1
ATOM 812 C C . LEU A 1 107 ? -3.484 -2.216 7.337 1.00 96.56 107 LEU A C 1
ATOM 814 O O . LEU A 1 107 ? -2.884 -2.989 6.598 1.00 96.56 107 LEU A O 1
ATOM 818 N N . TRP A 1 108 ? -3.851 -0.986 6.982 1.00 97.38 108 TRP A N 1
ATOM 819 C CA . TRP A 1 108 ? -3.584 -0.394 5.672 1.00 97.38 108 TRP A CA 1
ATOM 820 C C . TRP A 1 108 ? -2.080 -0.394 5.372 1.00 97.38 108 TRP A C 1
ATOM 822 O O . TRP A 1 108 ? -1.662 -0.939 4.357 1.00 97.38 108 TRP A O 1
ATOM 832 N N . ASN A 1 109 ? -1.247 0.028 6.333 1.00 97.00 109 ASN A N 1
ATOM 833 C CA . ASN A 1 109 ? 0.211 -0.018 6.197 1.00 97.00 109 ASN A CA 1
ATOM 834 C C . ASN A 1 109 ? 0.731 -1.421 5.831 1.00 97.00 109 ASN A C 1
ATOM 836 O O . ASN A 1 109 ? 1.581 -1.563 4.957 1.00 97.00 109 ASN A O 1
ATOM 840 N N . TRP A 1 110 ? 0.248 -2.469 6.506 1.00 97.38 110 TRP A N 1
ATOM 841 C CA . TRP A 1 110 ? 0.680 -3.840 6.216 1.00 97.38 110 TRP A CA 1
ATOM 842 C C . TRP A 1 110 ? 0.065 -4.405 4.931 1.00 97.38 110 TRP A C 1
ATOM 844 O O . TRP A 1 110 ? 0.697 -5.246 4.293 1.00 97.38 110 TRP A O 1
ATOM 854 N N . CYS A 1 111 ? -1.127 -3.952 4.534 1.00 98.06 111 CYS A N 1
ATOM 855 C CA . CYS A 1 111 ? -1.738 -4.314 3.254 1.00 98.06 111 CYS A CA 1
ATOM 856 C C . CYS A 1 111 ? -0.936 -3.752 2.078 1.00 98.06 111 CYS A C 1
ATOM 858 O O . CYS A 1 111 ? -0.621 -4.529 1.181 1.00 98.06 111 CYS A O 1
ATOM 860 N N . ASN A 1 112 ? -0.442 -2.512 2.168 1.00 97.88 112 ASN A N 1
ATOM 861 C CA . ASN A 1 112 ? 0.441 -1.911 1.160 1.00 97.88 112 ASN A CA 1
ATOM 862 C C . ASN A 1 112 ? 1.684 -2.764 0.844 1.00 97.88 112 ASN A C 1
ATOM 864 O O . ASN A 1 112 ? 2.169 -2.762 -0.285 1.00 97.88 112 ASN A O 1
ATOM 868 N N . VAL A 1 113 ? 2.198 -3.540 1.810 1.00 97.94 113 VAL A N 1
ATOM 869 C CA . VAL A 1 113 ? 3.306 -4.484 1.558 1.00 97.94 113 VAL A CA 1
ATOM 870 C C . VAL A 1 113 ? 2.875 -5.574 0.579 1.00 97.94 113 VAL A C 1
ATOM 872 O O . VAL A 1 113 ? 3.612 -5.911 -0.346 1.00 97.94 113 VAL A O 1
ATOM 875 N N . ILE A 1 114 ? 1.685 -6.138 0.783 1.00 98.31 114 ILE A N 1
ATOM 876 C CA . ILE A 1 114 ? 1.132 -7.177 -0.087 1.00 98.31 114 ILE A CA 1
ATOM 877 C C . ILE A 1 114 ? 0.739 -6.583 -1.436 1.00 98.31 114 ILE A C 1
ATOM 879 O O . ILE A 1 114 ? 1.024 -7.193 -2.458 1.00 98.31 114 ILE A O 1
ATOM 883 N N . GLU A 1 115 ? 0.161 -5.386 -1.456 1.00 97.94 115 GLU A N 1
ATOM 884 C CA . GLU A 1 115 ? -0.174 -4.663 -2.685 1.00 97.94 115 GLU A CA 1
ATOM 885 C C . GLU A 1 115 ? 1.071 -4.392 -3.534 1.00 97.94 115 GLU A C 1
ATOM 887 O O . GLU A 1 115 ? 1.083 -4.709 -4.721 1.00 97.94 115 GLU A O 1
ATOM 892 N N . GLY A 1 116 ? 2.166 -3.928 -2.924 1.00 97.00 116 GLY A N 1
ATOM 893 C CA . GLY A 1 116 ? 3.445 -3.760 -3.612 1.00 97.00 116 GLY A CA 1
ATOM 894 C C . GLY A 1 116 ? 3.965 -5.065 -4.225 1.00 97.00 116 GLY A C 1
ATOM 895 O O . GLY A 1 116 ? 4.447 -5.070 -5.357 1.00 97.00 116 GLY A O 1
ATOM 896 N N . VAL A 1 117 ? 3.825 -6.191 -3.516 1.00 98.06 117 VAL A N 1
ATOM 897 C CA . VAL A 1 117 ? 4.172 -7.522 -4.045 1.00 98.06 117 VAL A CA 1
ATOM 898 C C . VAL A 1 117 ? 3.257 -7.923 -5.204 1.00 98.06 117 VAL A C 1
ATOM 900 O O . VAL A 1 117 ? 3.755 -8.426 -6.208 1.00 98.06 117 VAL A O 1
ATOM 903 N N . LEU A 1 118 ? 1.946 -7.689 -5.097 1.00 98.19 118 LEU A N 1
ATOM 904 C CA . LEU A 1 118 ? 0.983 -7.984 -6.160 1.00 98.19 118 LEU A CA 1
ATOM 905 C C . LEU A 1 118 ? 1.318 -7.207 -7.435 1.00 98.19 118 LEU A C 1
ATOM 907 O O . LEU A 1 118 ? 1.386 -7.809 -8.501 1.00 98.19 118 LEU A O 1
ATOM 911 N N . VAL A 1 119 ? 1.610 -5.908 -7.327 1.00 96.50 119 VAL A N 1
ATOM 912 C CA . VAL A 1 119 ? 1.987 -5.081 -8.484 1.00 96.50 119 VAL A CA 1
ATOM 913 C C . VAL A 1 119 ? 3.267 -5.601 -9.143 1.00 96.50 119 VAL A C 1
ATOM 915 O O . VAL A 1 119 ? 3.315 -5.722 -10.363 1.00 96.50 119 VAL A O 1
ATOM 918 N N . VAL A 1 120 ? 4.286 -5.974 -8.359 1.00 97.38 120 VAL A N 1
ATOM 919 C CA . VAL A 1 120 ? 5.516 -6.574 -8.909 1.00 97.38 120 VAL A CA 1
ATOM 920 C C . VAL A 1 120 ? 5.221 -7.893 -9.621 1.00 97.38 120 VAL A C 1
ATOM 922 O O . VAL A 1 120 ? 5.732 -8.111 -10.713 1.00 97.38 120 VAL A O 1
ATOM 925 N N . ILE A 1 121 ? 4.394 -8.766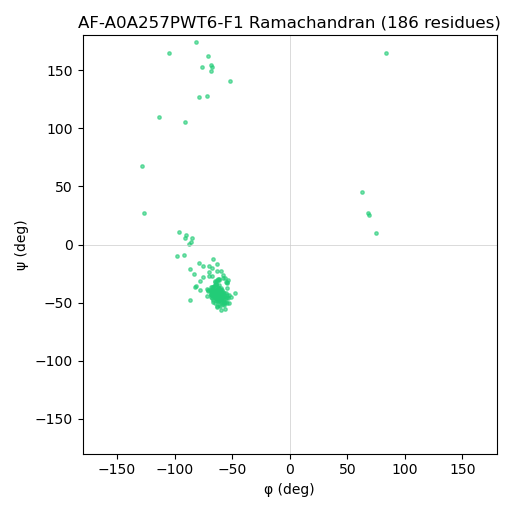 -9.037 1.00 97.56 121 ILE A N 1
ATOM 926 C CA . ILE A 1 121 ? 3.993 -10.031 -9.673 1.00 97.56 121 ILE A CA 1
ATOM 927 C C . ILE A 1 121 ? 3.233 -9.769 -10.980 1.00 97.56 121 ILE A C 1
ATOM 929 O O . ILE A 1 121 ? 3.437 -10.498 -11.949 1.00 97.56 121 ILE A O 1
ATOM 933 N N . GLY A 1 122 ? 2.390 -8.735 -11.010 1.00 97.06 122 GLY A N 1
ATOM 934 C CA . GLY A 1 122 ? 1.608 -8.337 -12.179 1.00 97.06 122 GLY A CA 1
ATOM 935 C C . GLY A 1 122 ? 2.463 -7.986 -13.392 1.00 97.06 122 GLY A C 1
ATOM 936 O O . GLY A 1 122 ? 2.105 -8.402 -14.483 1.00 97.06 122 GLY A O 1
ATOM 937 N N . GLY A 1 123 ? 3.603 -7.316 -13.188 1.00 95.06 123 GLY A N 1
ATOM 938 C CA . GLY A 1 123 ? 4.531 -6.922 -14.262 1.00 95.06 123 GLY A CA 1
ATOM 939 C C . GLY A 1 123 ? 5.591 -7.971 -14.635 1.00 95.06 123 GLY A C 1
ATOM 940 O O . GLY A 1 123 ? 6.430 -7.734 -15.501 1.00 95.06 123 GLY A O 1
ATOM 941 N N . LEU A 1 124 ? 5.609 -9.144 -13.988 1.00 95.56 124 LEU A N 1
ATOM 942 C CA . LEU A 1 124 ? 6.558 -10.207 -14.350 1.00 95.56 124 LEU A CA 1
ATOM 943 C C . LEU A 1 124 ? 6.375 -10.748 -15.781 1.00 95.56 124 LEU A C 1
ATOM 945 O O . LEU A 1 124 ? 7.394 -11.020 -16.416 1.00 95.56 124 LEU A O 1
ATOM 949 N N . PRO A 1 125 ? 5.154 -10.957 -16.314 1.00 95.38 125 PRO A N 1
ATOM 950 C CA . PRO A 1 125 ? 4.986 -11.494 -17.663 1.00 95.38 125 PRO A CA 1
ATOM 951 C C . PRO A 1 125 ? 5.644 -10.633 -18.750 1.00 95.38 125 PRO A C 1
ATOM 953 O O . PRO A 1 125 ? 6.309 -11.200 -19.622 1.00 95.38 125 PRO A O 1
ATOM 956 N N . GLY A 1 126 ? 5.536 -9.303 -18.671 1.00 92.12 126 GLY A N 1
ATOM 957 C CA . GLY A 1 126 ? 6.211 -8.367 -19.573 1.00 92.12 126 GLY A CA 1
ATOM 958 C C . GLY A 1 126 ? 7.728 -8.559 -19.580 1.00 92.12 126 GLY A C 1
ATOM 959 O O . GLY A 1 126 ? 8.336 -8.698 -20.643 1.00 92.12 126 GLY A O 1
ATOM 960 N N . LEU A 1 127 ? 8.330 -8.743 -18.400 1.00 91.50 127 LEU A N 1
ATOM 961 C CA . LEU A 1 127 ? 9.766 -9.017 -18.256 1.00 91.50 127 LEU A CA 1
ATOM 962 C C . LEU A 1 127 ? 10.206 -10.329 -18.933 1.00 91.50 127 LEU A C 1
ATOM 964 O O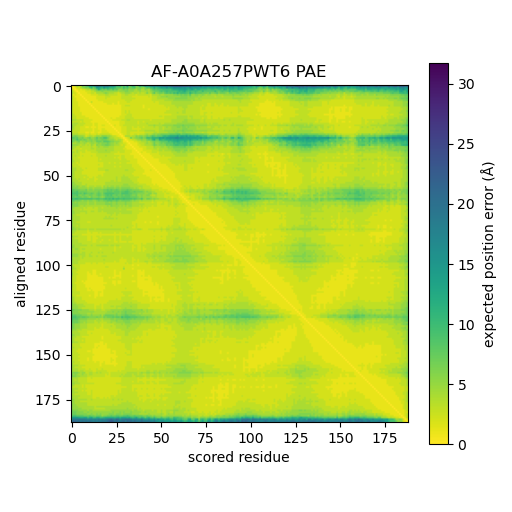 . LEU A 1 127 ? 11.345 -10.448 -19.384 1.00 91.50 127 LEU A O 1
ATOM 968 N N . PHE A 1 128 ? 9.316 -11.321 -19.016 1.00 93.06 128 PHE A N 1
ATOM 969 C CA . PHE A 1 128 ? 9.584 -12.605 -19.670 1.00 93.06 128 PHE A CA 1
ATOM 970 C C . PHE A 1 128 ? 9.207 -12.630 -21.161 1.00 93.06 128 PHE A C 1
ATOM 972 O O . PHE A 1 128 ? 9.306 -13.685 -21.791 1.00 93.06 128 PHE A O 1
ATOM 979 N N . GLY A 1 129 ? 8.788 -11.500 -21.744 1.00 91.94 129 GLY A N 1
ATOM 980 C CA . GLY A 1 129 ? 8.422 -11.409 -23.162 1.00 91.94 129 GLY A CA 1
ATOM 981 C C . GLY A 1 129 ? 7.147 -12.182 -23.518 1.00 91.94 129 GLY A C 1
ATOM 982 O O . GLY A 1 129 ? 6.992 -12.653 -24.647 1.00 91.94 129 GLY A O 1
ATOM 983 N N . VAL A 1 130 ? 6.248 -12.358 -22.548 1.00 95.06 130 VAL A N 1
ATOM 984 C CA . VAL A 1 130 ? 4.938 -12.995 -22.742 1.00 95.06 130 VAL A CA 1
ATOM 985 C C . VAL A 1 130 ? 4.055 -12.095 -23.638 1.00 95.06 130 VAL A C 1
ATOM 987 O O . VAL A 1 130 ? 4.258 -10.882 -23.663 1.00 95.06 130 VAL A O 1
ATOM 990 N N . PRO A 1 131 ? 3.075 -12.630 -24.404 1.00 96.25 131 PRO A N 1
ATOM 991 C CA . PRO A 1 131 ? 2.222 -11.802 -25.259 1.00 96.25 131 PRO A CA 1
ATOM 992 C C . PRO A 1 131 ? 1.557 -10.621 -24.518 1.00 96.25 131 PRO A C 1
ATOM 994 O O . PRO A 1 131 ? 1.044 -10.835 -23.417 1.00 96.25 131 PRO A O 1
ATOM 997 N N . PRO A 1 132 ? 1.442 -9.423 -25.137 1.00 95.06 132 PRO A N 1
ATOM 998 C CA . PRO A 1 132 ? 0.956 -8.209 -24.462 1.00 95.06 132 PRO A CA 1
ATOM 999 C C . PRO A 1 132 ? -0.414 -8.346 -23.791 1.00 95.06 132 PRO A C 1
ATOM 1001 O O . PRO A 1 132 ? -0.663 -7.757 -22.748 1.00 95.06 132 PRO A O 1
ATOM 1004 N N . ILE A 1 133 ? -1.310 -9.153 -24.366 1.00 97.31 133 ILE A N 1
ATOM 1005 C CA . ILE A 1 133 ? -2.640 -9.400 -23.792 1.00 97.31 133 ILE A CA 1
ATOM 1006 C C . ILE A 1 133 ? -2.571 -10.119 -22.439 1.00 97.31 133 ILE A C 1
ATOM 1008 O O . ILE A 1 133 ? -3.401 -9.875 -21.570 1.00 97.31 133 ILE A O 1
ATOM 1012 N N . VAL A 1 134 ? -1.597 -11.013 -22.257 1.00 96.88 134 VAL A N 1
ATOM 1013 C CA . VAL A 1 134 ? -1.415 -11.770 -21.013 1.00 96.88 134 VAL A CA 1
ATOM 1014 C C . VAL A 1 134 ? -0.749 -10.892 -19.961 1.00 96.88 134 VAL A C 1
ATOM 1016 O O . VAL A 1 134 ? -1.144 -10.947 -18.803 1.00 96.88 134 VAL A O 1
ATOM 1019 N N . ASP A 1 135 ? 0.216 -10.075 -20.376 1.00 95.00 135 ASP A N 1
ATOM 1020 C CA . ASP A 1 135 ? 0.884 -9.095 -19.523 1.00 95.00 135 ASP A CA 1
ATOM 1021 C C . ASP A 1 135 ? -0.109 -8.074 -18.951 1.00 95.00 135 ASP A C 1
ATOM 1023 O O . ASP A 1 135 ? -0.345 -8.036 -17.746 1.00 95.00 135 ASP A O 1
ATOM 1027 N N . GLN A 1 136 ? -0.849 -7.387 -19.823 1.00 96.44 136 GLN A N 1
ATOM 1028 C CA . GLN A 1 136 ? -1.884 -6.429 -19.418 1.00 96.44 136 GLN A CA 1
ATOM 1029 C C . GLN A 1 136 ? -2.983 -7.074 -18.562 1.00 96.44 136 GLN A C 1
ATOM 1031 O O . GLN A 1 136 ? -3.495 -6.459 -17.625 1.00 96.44 136 GLN A O 1
ATOM 1036 N N . ALA A 1 137 ? -3.367 -8.321 -18.862 1.00 97.94 137 ALA A N 1
ATOM 1037 C CA . ALA A 1 137 ? -4.333 -9.045 -18.042 1.00 97.94 137 ALA A CA 1
ATOM 1038 C C . ALA A 1 137 ? -3.780 -9.348 -16.640 1.00 97.94 137 ALA A C 1
ATOM 1040 O O . ALA A 1 137 ? -4.517 -9.220 -15.662 1.00 97.94 137 ALA A O 1
ATOM 1041 N N . ALA A 1 138 ? -2.507 -9.734 -16.525 1.00 97.81 138 ALA A N 1
ATOM 1042 C CA . ALA A 1 138 ? -1.864 -9.991 -15.241 1.00 97.81 138 ALA A CA 1
ATOM 1043 C C . ALA A 1 138 ? -1.755 -8.713 -14.401 1.00 97.81 138 ALA A C 1
ATOM 1045 O O . ALA A 1 138 ? -2.140 -8.731 -13.230 1.00 97.81 138 ALA A O 1
ATOM 1046 N N . GLU A 1 139 ? -1.323 -7.602 -15.000 1.00 96.69 139 GLU A N 1
ATOM 1047 C CA . GLU A 1 139 ? -1.297 -6.291 -14.349 1.00 96.69 139 GLU A CA 1
ATOM 1048 C C . GLU A 1 139 ? -2.684 -5.891 -13.842 1.00 96.69 139 GLU A C 1
ATOM 1050 O O . GLU A 1 139 ? -2.847 -5.576 -12.661 1.00 96.69 139 GLU A O 1
ATOM 1055 N N . LEU A 1 140 ? -3.708 -5.973 -14.699 1.00 97.94 140 LEU A N 1
ATOM 1056 C CA . LEU A 1 140 ? -5.076 -5.601 -14.344 1.00 97.94 140 LEU A CA 1
ATOM 1057 C C . LEU A 1 140 ? -5.631 -6.461 -13.202 1.00 97.94 140 LEU A C 1
ATOM 1059 O O . LEU A 1 140 ? -6.259 -5.931 -12.285 1.00 97.94 140 LEU A O 1
ATOM 1063 N N . ILE A 1 141 ? -5.400 -7.777 -13.235 1.00 98.44 141 ILE A N 1
ATOM 1064 C CA . ILE A 1 141 ? -5.837 -8.693 -12.173 1.00 98.44 141 ILE A CA 1
ATOM 1065 C C . ILE A 1 141 ? -5.145 -8.349 -10.853 1.00 98.44 141 ILE A C 1
ATOM 1067 O O . ILE A 1 141 ? -5.811 -8.280 -9.819 1.00 98.44 141 ILE A O 1
ATOM 1071 N N . MET A 1 142 ? -3.831 -8.120 -10.871 1.00 98.25 142 MET A N 1
ATOM 1072 C CA . MET A 1 142 ? -3.068 -7.850 -9.652 1.00 98.25 142 MET A CA 1
ATOM 1073 C C . MET A 1 142 ? -3.373 -6.470 -9.066 1.00 98.25 142 MET A C 1
ATOM 1075 O O . MET A 1 142 ? -3.533 -6.358 -7.852 1.00 98.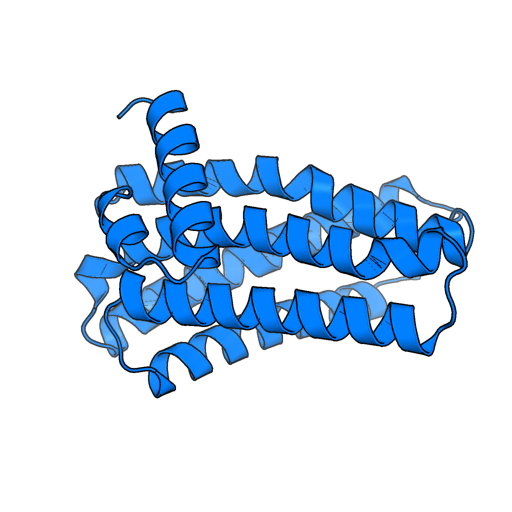25 142 MET A O 1
ATOM 1079 N N . ILE A 1 143 ? -3.540 -5.444 -9.905 1.00 97.56 143 ILE A N 1
ATOM 1080 C CA . ILE A 1 143 ? -3.999 -4.113 -9.480 1.00 97.56 143 ILE A CA 1
ATOM 1081 C C . ILE A 1 143 ? -5.424 -4.198 -8.929 1.00 97.56 143 ILE A C 1
ATOM 1083 O O . ILE A 1 143 ? -5.699 -3.672 -7.854 1.00 97.56 143 ILE A O 1
ATOM 1087 N N . GLY A 1 144 ? -6.32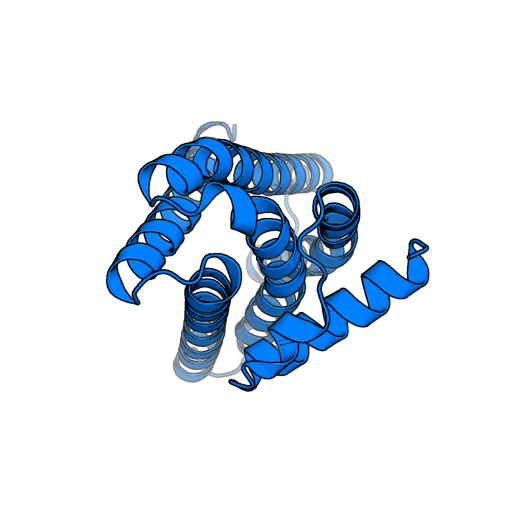8 -4.910 -9.608 1.00 98.44 144 GLY A N 1
ATOM 1088 C CA . GLY A 1 144 ? -7.690 -5.131 -9.118 1.00 98.44 144 GLY A CA 1
ATOM 1089 C C . GLY A 1 144 ? -7.715 -5.827 -7.755 1.00 98.44 144 GLY A C 1
ATOM 1090 O O . GLY A 1 144 ? -8.494 -5.449 -6.880 1.00 98.44 144 GLY A O 1
ATOM 1091 N N . TRP A 1 145 ? -6.823 -6.798 -7.539 1.00 98.62 145 TRP A N 1
ATOM 1092 C CA . TRP A 1 145 ? -6.665 -7.462 -6.246 1.00 98.62 145 TRP A CA 1
ATOM 1093 C C . TRP A 1 145 ? -6.116 -6.514 -5.178 1.00 98.62 145 TRP A C 1
ATOM 1095 O O . TRP A 1 145 ? -6.621 -6.515 -4.056 1.00 98.62 145 TRP A O 1
ATOM 1105 N N . ALA A 1 146 ? -5.115 -5.697 -5.513 1.00 98.38 146 ALA A N 1
ATOM 1106 C CA . ALA A 1 146 ? -4.549 -4.708 -4.602 1.00 98.38 146 ALA A CA 1
ATOM 1107 C C . ALA A 1 146 ? -5.611 -3.694 -4.143 1.00 98.38 146 ALA A C 1
ATOM 1109 O O . ALA A 1 146 ? -5.836 -3.547 -2.946 1.00 98.38 146 ALA A O 1
ATOM 1110 N N . LEU A 1 147 ? -6.366 -3.114 -5.081 1.00 98.38 147 LEU A N 1
ATOM 1111 C CA . LEU A 1 147 ? -7.458 -2.181 -4.778 1.00 98.38 147 LEU A CA 1
ATOM 1112 C C . LEU A 1 147 ? -8.564 -2.830 -3.940 1.00 98.38 147 LEU A C 1
ATOM 1114 O O . LEU A 1 147 ? -9.123 -2.213 -3.032 1.00 98.38 147 LEU A O 1
ATOM 1118 N N . TRP A 1 148 ? -8.894 -4.091 -4.229 1.00 98.69 148 TRP A N 1
ATOM 1119 C CA . TRP A 1 148 ? -9.856 -4.836 -3.424 1.00 98.69 148 TRP A CA 1
ATOM 1120 C C . TRP A 1 148 ? -9.340 -5.090 -2.000 1.00 98.69 148 TRP A C 1
ATOM 1122 O O . TRP A 1 148 ? -10.113 -4.976 -1.048 1.00 98.69 148 TRP A O 1
ATOM 1132 N N . LEU A 1 149 ? -8.052 -5.406 -1.836 1.00 98.69 149 LEU A N 1
ATOM 1133 C CA . LEU A 1 149 ? -7.420 -5.593 -0.531 1.00 98.69 149 LEU A CA 1
ATOM 1134 C C . LEU A 1 149 ? -7.440 -4.294 0.282 1.00 98.69 149 LEU A C 1
ATOM 1136 O O . LEU A 1 149 ? -7.860 -4.328 1.440 1.00 98.69 149 LEU A O 1
ATOM 1140 N N . GLU A 1 150 ? -7.068 -3.170 -0.326 1.00 98.50 150 GLU A N 1
ATOM 1141 C CA . GLU A 1 150 ? -7.109 -1.843 0.291 1.00 98.50 150 GLU A CA 1
ATOM 1142 C C . GLU A 1 150 ? -8.535 -1.516 0.770 1.00 98.50 150 GLU A C 1
ATOM 1144 O O . GLU A 1 150 ? -8.778 -1.253 1.955 1.00 98.50 150 GLU A O 1
ATOM 1149 N N . TRP A 1 151 ? -9.517 -1.654 -0.129 1.00 98.69 151 TRP A N 1
ATOM 1150 C CA . TRP A 1 151 ? -10.939 -1.461 0.160 1.00 98.69 151 TRP A CA 1
ATOM 1151 C C . TRP A 1 151 ? -11.425 -2.346 1.315 1.00 98.69 151 TRP A C 1
ATOM 1153 O O . TRP A 1 151 ? -12.120 -1.880 2.226 1.00 98.69 151 TRP A O 1
ATOM 1163 N N . TYR A 1 152 ? -11.056 -3.627 1.300 1.00 98.50 152 TYR A N 1
ATOM 1164 C CA . TYR A 1 152 ? -11.462 -4.594 2.314 1.00 98.50 152 TYR A CA 1
ATOM 1165 C C . TYR A 1 152 ? -10.824 -4.284 3.674 1.00 98.50 152 TYR A C 1
ATOM 1167 O O . TYR A 1 152 ? -11.497 -4.330 4.711 1.00 98.50 152 TYR A O 1
ATOM 1175 N N . ALA A 1 153 ? -9.548 -3.894 3.678 1.00 98.12 153 ALA A N 1
ATOM 1176 C CA . ALA A 1 153 ? -8.830 -3.465 4.869 1.00 98.12 153 ALA A CA 1
ATOM 1177 C C . ALA A 1 153 ? -9.428 -2.185 5.467 1.00 98.12 153 ALA A C 1
ATOM 1179 O O . ALA A 1 153 ? -9.589 -2.111 6.686 1.00 98.12 153 ALA A O 1
ATOM 1180 N N . ILE A 1 154 ? -9.833 -1.212 4.643 1.00 98.19 154 ILE A N 1
ATOM 1181 C CA . ILE A 1 154 ? -10.536 -0.001 5.091 1.00 98.19 154 ILE A CA 1
ATOM 1182 C C . ILE A 1 154 ? -11.894 -0.360 5.706 1.00 98.19 154 ILE A C 1
ATOM 1184 O O . ILE A 1 154 ? -12.194 0.071 6.828 1.00 98.19 154 ILE A O 1
ATOM 1188 N N . CYS A 1 155 ? -12.691 -1.188 5.015 1.00 98.19 155 CYS A N 1
ATOM 1189 C CA . CYS A 1 155 ? -13.996 -1.644 5.501 1.00 98.19 155 CYS A CA 1
ATOM 1190 C C . CYS A 1 155 ? -13.881 -2.241 6.902 1.00 98.19 155 CYS A C 1
ATOM 1192 O O . CYS A 1 155 ? -14.620 -1.847 7.801 1.00 98.19 155 CYS A O 1
ATOM 1194 N N . LEU A 1 156 ? -12.943 -3.165 7.112 1.00 97.56 156 LEU A N 1
ATOM 1195 C CA . LEU A 1 156 ? -12.807 -3.866 8.387 1.00 97.56 156 LEU A CA 1
ATOM 1196 C C . LEU A 1 156 ? -12.036 -3.060 9.443 1.00 97.56 156 LEU A C 1
ATOM 1198 O O . LEU A 1 156 ? -12.365 -3.119 10.629 1.00 97.56 156 LEU A O 1
ATOM 1202 N N . GLY A 1 157 ? -11.026 -2.297 9.026 1.00 96.31 157 GLY A N 1
ATOM 1203 C CA . GLY A 1 157 ? -10.162 -1.507 9.897 1.00 96.31 157 GLY A CA 1
ATOM 1204 C C . GLY A 1 157 ? -10.910 -0.363 10.570 1.00 96.31 157 GLY A C 1
ATOM 1205 O O . GLY A 1 157 ? -10.857 -0.240 11.795 1.00 96.31 157 GLY A O 1
ATOM 1206 N N . LEU A 1 158 ? -11.660 0.426 9.792 1.00 96.38 158 LEU A N 1
ATOM 1207 C CA . LEU A 1 158 ? -12.533 1.481 10.320 1.00 96.38 158 LEU A CA 1
ATOM 1208 C C . LEU A 1 158 ? -13.923 0.950 10.697 1.00 96.38 158 LEU A C 1
ATOM 1210 O O . LEU A 1 158 ? -14.626 1.555 11.507 1.00 96.38 158 LEU A O 1
ATOM 1214 N N . GLY A 1 159 ? -14.340 -0.196 10.156 1.00 96.69 159 GLY A N 1
ATOM 1215 C CA . GLY A 1 159 ? -15.700 -0.713 10.320 1.00 96.69 159 GLY A CA 1
ATOM 1216 C C . GLY A 1 159 ? -16.745 0.220 9.718 1.00 96.69 159 GLY A C 1
ATOM 1217 O O . GLY A 1 159 ? -17.742 0.542 10.370 1.00 96.69 159 GLY A O 1
ATOM 1218 N N . ILE A 1 160 ? -16.475 0.705 8.512 1.00 97.44 160 ILE A N 1
ATOM 1219 C CA . ILE A 1 160 ? -17.375 1.557 7.730 1.00 97.44 160 ILE A CA 1
ATOM 1220 C C . ILE A 1 160 ? -18.021 0.750 6.603 1.00 97.44 160 ILE A C 1
ATOM 1222 O O . ILE A 1 160 ? -17.596 -0.361 6.293 1.00 97.44 160 ILE A O 1
ATOM 1226 N N . GLY A 1 161 ? -19.079 1.300 6.008 1.00 97.56 161 GLY A N 1
ATOM 1227 C CA . GLY A 1 161 ? -19.747 0.670 4.873 1.00 97.56 161 GLY A CA 1
ATOM 1228 C C . GLY A 1 161 ? -18.877 0.657 3.613 1.00 97.56 161 GLY A C 1
ATOM 1229 O O . GLY A 1 161 ? -18.042 1.540 3.414 1.00 97.56 161 GLY A O 1
ATOM 1230 N N . ALA A 1 162 ? -19.151 -0.308 2.732 1.00 96.88 162 ALA A N 1
ATOM 1231 C CA . ALA A 1 162 ? -18.463 -0.517 1.456 1.00 96.88 162 ALA A CA 1
ATOM 1232 C C . ALA A 1 162 ? -18.299 0.760 0.618 1.00 96.88 162 ALA A C 1
ATOM 1234 O O . ALA A 1 162 ? -17.238 0.999 0.047 1.00 96.88 162 ALA A O 1
ATOM 1235 N N . PHE A 1 163 ? -19.346 1.586 0.564 1.00 97.31 163 PHE A N 1
ATOM 1236 C CA . PHE A 1 163 ? -19.352 2.817 -0.222 1.00 97.31 163 PHE A CA 1
ATOM 1237 C C . PHE A 1 163 ? -18.406 3.886 0.342 1.00 97.31 163 PHE A C 1
ATOM 1239 O O . PHE A 1 163 ? -17.668 4.516 -0.406 1.00 97.31 163 PHE A O 1
ATOM 1246 N N . ALA A 1 164 ? -18.381 4.066 1.666 1.00 97.50 164 ALA A N 1
ATOM 1247 C CA . ALA A 1 164 ? -17.465 5.009 2.304 1.00 97.50 164 ALA A CA 1
ATOM 1248 C C . ALA A 1 164 ? -16.004 4.550 2.160 1.00 97.50 164 ALA A C 1
ATOM 1250 O O . ALA A 1 164 ? -15.127 5.367 1.899 1.00 97.50 164 ALA A O 1
ATOM 1251 N N . ALA A 1 165 ? -15.754 3.241 2.263 1.00 98.19 165 ALA A N 1
ATOM 1252 C CA . ALA A 1 165 ? -14.432 2.675 2.020 1.00 98.19 165 ALA A CA 1
ATOM 1253 C C . ALA A 1 165 ? -13.959 2.894 0.576 1.00 98.19 165 ALA A C 1
ATOM 1255 O O . ALA A 1 165 ? -12.802 3.239 0.368 1.00 98.19 165 ALA A O 1
ATOM 1256 N N . ALA A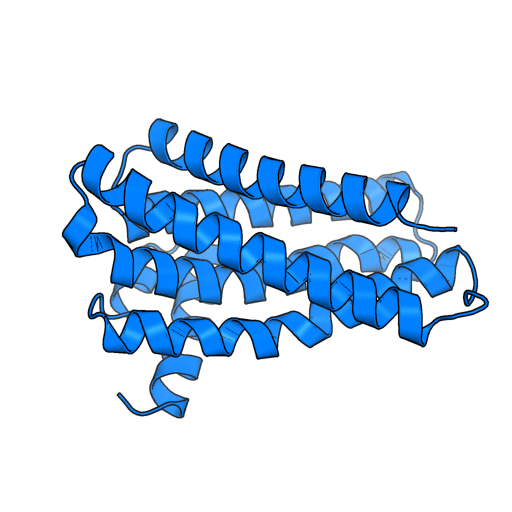 1 166 ? -14.851 2.767 -0.412 1.00 98.25 166 ALA A N 1
ATOM 1257 C CA . ALA A 1 166 ? -14.516 3.035 -1.810 1.00 98.25 166 ALA A CA 1
ATOM 1258 C C . ALA A 1 166 ? -14.051 4.486 -2.028 1.00 98.25 166 ALA A C 1
ATOM 1260 O O . ALA A 1 166 ? -13.081 4.709 -2.742 1.00 98.25 166 ALA A O 1
ATOM 1261 N N . TRP A 1 167 ? -14.676 5.467 -1.367 1.00 98.00 167 TRP A N 1
ATOM 1262 C CA . TRP A 1 167 ? -14.217 6.860 -1.423 1.00 98.00 167 TRP A CA 1
ATOM 1263 C C . TRP A 1 167 ? -12.834 7.073 -0.811 1.00 98.00 167 TRP A C 1
ATOM 1265 O O . TRP A 1 167 ? -12.081 7.906 -1.305 1.00 98.00 167 TRP A O 1
ATOM 1275 N N . MET A 1 168 ? -12.489 6.324 0.238 1.00 98.12 168 MET A N 1
ATOM 1276 C CA . MET A 1 168 ? -11.146 6.380 0.812 1.00 98.12 168 MET A CA 1
ATOM 1277 C C . MET A 1 168 ? -10.098 5.801 -0.140 1.00 98.12 168 MET A C 1
ATOM 1279 O O . MET A 1 168 ? -9.075 6.445 -0.326 1.00 98.12 168 MET A O 1
ATOM 1283 N N . VAL A 1 169 ? -10.390 4.674 -0.800 1.00 98.31 169 VAL A N 1
ATOM 1284 C CA . VAL A 1 169 ? -9.515 4.122 -1.852 1.00 98.31 169 VAL A CA 1
ATOM 1285 C C . VAL A 1 169 ? -9.350 5.121 -2.993 1.00 98.31 169 VAL A C 1
ATOM 1287 O O . VAL A 1 169 ? -8.239 5.427 -3.402 1.00 98.31 169 VAL A O 1
ATOM 1290 N N . ILE A 1 170 ? -10.448 5.705 -3.485 1.00 98.38 170 ILE A N 1
ATOM 1291 C CA . ILE A 1 170 ? -10.391 6.721 -4.549 1.00 98.38 170 ILE A CA 1
ATOM 1292 C C . ILE A 1 170 ? -9.508 7.902 -4.133 1.00 98.38 170 ILE A C 1
ATOM 1294 O O . ILE A 1 170 ? -8.738 8.399 -4.950 1.00 98.38 170 ILE A O 1
ATOM 1298 N N . LEU A 1 171 ? -9.610 8.350 -2.880 1.00 98.25 171 LEU A N 1
ATOM 1299 C CA . LEU A 1 171 ? -8.768 9.419 -2.356 1.00 98.25 171 LEU A CA 1
ATOM 1300 C C . LEU A 1 171 ? -7.286 9.020 -2.329 1.00 98.25 171 LEU A C 1
ATOM 1302 O O . LEU A 1 171 ? -6.462 9.818 -2.773 1.00 98.25 171 LEU A O 1
ATOM 1306 N N . ASP A 1 172 ? -6.952 7.821 -1.846 1.00 97.88 172 ASP A N 1
ATOM 1307 C CA . ASP A 1 172 ? -5.569 7.324 -1.817 1.00 97.88 172 ASP A CA 1
ATOM 1308 C C . ASP A 1 172 ? -4.972 7.269 -3.231 1.00 97.88 172 ASP A C 1
ATOM 1310 O O . ASP A 1 172 ? -3.934 7.869 -3.523 1.00 97.88 172 ASP A O 1
ATOM 1314 N N . GLN A 1 173 ? -5.713 6.673 -4.168 1.00 97.44 173 GLN A N 1
ATOM 1315 C CA . GLN A 1 173 ? -5.302 6.582 -5.567 1.00 97.44 173 GLN A CA 1
ATOM 1316 C C . GLN A 1 173 ? -5.178 7.968 -6.219 1.00 97.44 173 GLN A C 1
ATOM 1318 O O . GLN A 1 173 ? -4.226 8.226 -6.957 1.00 97.44 173 GLN A O 1
ATOM 1323 N N . ALA A 1 174 ? -6.087 8.902 -5.923 1.00 98.06 174 ALA A N 1
ATOM 1324 C CA . ALA A 1 174 ? -6.008 10.271 -6.428 1.00 98.06 174 ALA A CA 1
ATOM 1325 C C . ALA A 1 174 ? -4.763 11.010 -5.911 1.00 98.06 174 ALA A C 1
ATOM 1327 O O . ALA A 1 174 ? -4.120 11.727 -6.684 1.00 98.06 174 ALA A O 1
ATOM 1328 N N . ILE A 1 175 ? -4.389 10.817 -4.640 1.00 97.69 175 ILE A N 1
ATOM 1329 C CA . ILE A 1 175 ? -3.145 11.352 -4.067 1.00 97.69 175 ILE A CA 1
ATOM 1330 C C . ILE A 1 175 ? -1.942 10.772 -4.818 1.00 97.69 175 ILE A C 1
ATOM 1332 O O . ILE A 1 175 ? -1.108 11.534 -5.313 1.00 97.69 175 ILE A O 1
ATOM 1336 N N . GLY A 1 176 ? -1.878 9.444 -4.958 1.00 95.25 176 GLY A N 1
ATOM 1337 C CA . GLY A 1 176 ? -0.789 8.757 -5.654 1.00 95.25 176 GLY A CA 1
ATOM 1338 C C . GLY A 1 176 ? -0.615 9.228 -7.101 1.00 95.25 176 GLY A C 1
ATOM 1339 O O . GLY A 1 176 ? 0.483 9.621 -7.499 1.00 95.25 176 GLY A O 1
ATOM 1340 N N . ILE A 1 177 ? -1.706 9.274 -7.871 1.00 95.38 177 ILE A N 1
ATOM 1341 C CA . ILE A 1 177 ? -1.710 9.724 -9.273 1.00 95.38 177 ILE A CA 1
ATOM 1342 C C . ILE A 1 177 ? -1.287 11.193 -9.386 1.00 95.38 177 ILE A C 1
ATOM 1344 O O . ILE A 1 177 ? -0.494 11.543 -10.265 1.00 95.38 177 ILE A O 1
ATOM 1348 N N . THR A 1 178 ? -1.781 12.059 -8.497 1.00 97.19 178 THR A N 1
ATOM 1349 C CA . THR A 1 178 ? -1.437 13.490 -8.503 1.00 97.19 178 THR A CA 1
ATOM 1350 C C . THR A 1 178 ? 0.052 13.696 -8.243 1.00 97.19 178 THR A C 1
ATOM 1352 O O . THR A 1 178 ? 0.706 14.450 -8.964 1.00 97.19 178 THR A O 1
ATOM 1355 N N . LEU A 1 179 ? 0.616 12.999 -7.253 1.00 95.88 179 LEU A N 1
ATOM 1356 C CA . LEU A 1 179 ? 2.039 13.105 -6.932 1.00 95.88 179 LEU A CA 1
ATOM 1357 C C . LEU A 1 179 ? 2.927 12.511 -8.025 1.00 95.88 179 LEU A C 1
ATOM 1359 O O . LEU A 1 179 ? 3.943 13.114 -8.363 1.00 95.88 179 LEU A O 1
ATOM 1363 N N . ALA A 1 180 ? 2.537 11.379 -8.615 1.00 92.25 180 ALA A N 1
ATOM 1364 C CA . ALA A 1 180 ? 3.245 10.804 -9.756 1.00 92.25 180 ALA A CA 1
ATOM 1365 C C . ALA A 1 180 ? 3.253 11.772 -10.952 1.00 92.25 180 ALA A C 1
ATOM 1367 O O . ALA A 1 180 ? 4.299 12.012 -11.554 1.00 92.25 180 ALA A O 1
ATOM 1368 N N . SER A 1 181 ? 2.112 12.403 -11.244 1.00 93.38 181 SER A N 1
ATOM 1369 C CA . SER A 1 181 ? 1.993 13.404 -12.312 1.00 93.38 181 SER A CA 1
ATOM 1370 C C . SER A 1 181 ? 2.872 14.628 -12.048 1.00 93.38 181 SER A C 1
ATOM 1372 O O . SER A 1 181 ? 3.578 15.092 -12.940 1.00 93.38 181 SER A O 1
ATOM 1374 N N . LEU A 1 182 ? 2.886 15.124 -10.808 1.00 93.25 182 LEU A N 1
ATOM 1375 C CA . LEU A 1 182 ? 3.743 16.236 -10.406 1.00 93.25 182 LEU A CA 1
ATOM 1376 C C . LEU A 1 182 ? 5.232 15.874 -10.518 1.00 93.25 182 LEU A C 1
ATOM 1378 O O . LEU A 1 182 ? 6.022 16.666 -11.025 1.00 93.25 182 LEU A O 1
ATOM 1382 N N . ALA A 1 183 ? 5.617 14.670 -10.092 1.00 90.50 183 ALA A N 1
ATOM 1383 C CA . ALA A 1 183 ? 6.990 14.184 -10.198 1.00 90.50 183 ALA A CA 1
ATOM 1384 C C . ALA A 1 183 ? 7.462 14.090 -11.657 1.00 90.50 183 ALA A C 1
ATOM 1386 O O . ALA A 1 183 ? 8.629 14.368 -11.934 1.00 90.50 183 ALA A O 1
ATOM 1387 N N . LEU A 1 184 ? 6.561 13.748 -12.587 1.00 88.00 184 LEU A N 1
ATOM 1388 C CA . LEU A 1 184 ? 6.832 13.785 -14.024 1.00 88.00 184 LEU A CA 1
ATOM 1389 C C . LEU A 1 184 ? 6.998 15.222 -14.536 1.00 88.00 184 LEU A C 1
ATOM 1391 O O . LEU A 1 184 ? 7.972 15.486 -15.233 1.00 88.00 1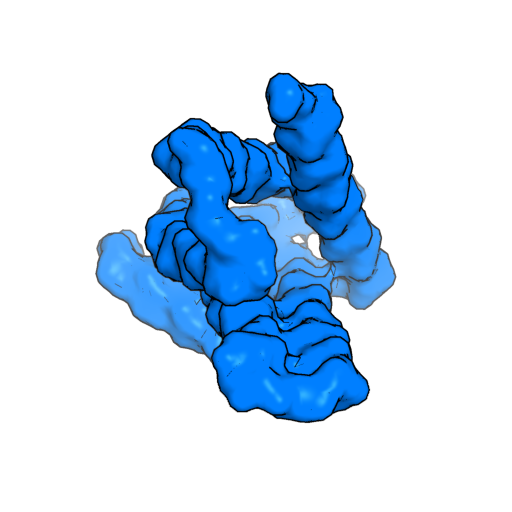84 LEU A O 1
ATOM 1395 N N . MET A 1 185 ? 6.122 16.157 -14.151 1.00 88.50 185 MET A N 1
ATOM 1396 C CA . MET A 1 185 ? 6.199 17.571 -14.565 1.00 88.50 185 MET A CA 1
ATOM 1397 C C . MET A 1 185 ? 7.461 18.291 -14.079 1.00 88.50 185 MET A C 1
ATOM 1399 O O . MET A 1 185 ? 7.935 19.213 -14.733 1.00 88.50 185 MET A O 1
ATOM 1403 N N . LEU A 1 186 ? 7.996 17.887 -12.927 1.00 82.75 186 LEU A N 1
ATOM 1404 C CA . LEU A 1 186 ? 9.228 18.439 -12.361 1.00 82.75 186 LEU A CA 1
ATOM 1405 C C . LEU A 1 186 ? 10.497 17.767 -12.922 1.00 82.75 186 LEU A C 1
ATOM 1407 O O . LEU A 1 186 ? 11.594 18.046 -12.438 1.00 82.75 186 LEU A O 1
ATOM 1411 N N . SER A 1 187 ? 10.361 16.876 -13.913 1.00 70.38 187 SER A N 1
ATOM 1412 C CA . SER A 1 187 ? 11.502 16.267 -14.606 1.00 70.38 187 SER A CA 1
ATOM 1413 C C . SER A 1 187 ? 12.069 17.250 -15.635 1.00 70.38 187 SER A C 1
ATOM 1415 O O . SER A 1 187 ? 11.290 17.733 -16.458 1.00 70.38 187 SER A O 1
ATOM 1417 N N . PRO A 1 188 ? 13.379 17.546 -15.609 1.00 60.62 188 PRO A N 1
ATOM 1418 C CA . PRO A 1 188 ? 14.037 18.294 -16.677 1.00 60.62 188 PRO A CA 1
ATOM 1419 C C . PRO A 1 188 ? 14.076 17.517 -17.999 1.00 60.62 188 PRO A C 1
ATOM 1421 O O . PRO A 1 188 ? 14.067 16.262 -17.955 1.00 60.62 188 PRO A O 1
#